Protein AF-A0A2D5AVS7-F1 (afdb_monomer_lite)

Sequence (300 aa):
MIARLILLWSLLGGQQDETQQFWMPFLERAQGLLLSQQPLPPSERDVLREELRTALAGRPEETPWSRLASAHLALLSGMDVEAVAERLGKLDPWPYPPGASWHAAICLPPGPRRVRAVTAGLRKAVDLERWELKLAWNTAVEEARSLRLREGALAIQRELHRRARAEWSALDLALTLRQLNEERACDEVLAEAIDQARGAGRPTAELWAQRGIHTLGFGDDSRARDYLGRGLAMGSRDASLMLARLDLVSGRRGAARAGFRASILGTSPGAWAQRGWGLSLLPRPKADPVGVRAISSSDD

Radius of gyration: 27.62 Å; chains: 1; bounding box: 55×75×87 Å

Structure (mmCIF, N/CA/C/O backbone):
data_AF-A0A2D5AVS7-F1
#
_entry.id   AF-A0A2D5AVS7-F1
#
loop_
_atom_site.group_PDB
_atom_site.id
_atom_site.type_symbol
_atom_site.label_atom_id
_atom_site.label_alt_id
_atom_site.label_comp_id
_atom_site.label_asym_id
_atom_site.label_entity_id
_atom_site.label_seq_id
_atom_site.pdbx_PDB_ins_code
_atom_site.Cartn_x
_atom_site.Cartn_y
_atom_site.Cartn_z
_atom_site.occupancy
_atom_site.B_iso_or_equiv
_atom_site.auth_seq_id
_atom_site.auth_comp_id
_atom_site.auth_asym_id
_atom_site.auth_atom_id
_atom_site.pdbx_PDB_model_num
ATOM 1 N N . MET A 1 1 ? -9.167 -1.814 -47.921 1.00 52.25 1 MET A N 1
ATOM 2 C CA . MET A 1 1 ? -8.547 -0.972 -46.869 1.00 52.25 1 MET A CA 1
ATOM 3 C C . MET A 1 1 ? -8.368 -1.729 -45.548 1.00 52.25 1 MET A C 1
ATOM 5 O O . MET A 1 1 ? -7.266 -1.724 -45.022 1.00 52.25 1 MET A O 1
ATOM 9 N N . ILE A 1 2 ? -9.377 -2.470 -45.069 1.00 49.16 2 ILE A N 1
ATOM 10 C CA . ILE A 1 2 ? -9.321 -3.259 -43.816 1.00 49.16 2 ILE A CA 1
ATOM 11 C C . ILE A 1 2 ? -8.263 -4.388 -43.847 1.00 49.16 2 ILE A C 1
ATOM 13 O O . ILE A 1 2 ? -7.513 -4.548 -42.892 1.00 49.16 2 ILE A O 1
ATOM 17 N N . ALA A 1 3 ? -8.091 -5.092 -44.973 1.00 45.81 3 ALA A N 1
ATOM 18 C CA . ALA A 1 3 ? -7.075 -6.151 -45.102 1.00 45.81 3 ALA A CA 1
ATOM 19 C C . ALA A 1 3 ? -5.612 -5.648 -45.027 1.00 45.81 3 ALA A C 1
ATOM 21 O O . ALA A 1 3 ? -4.730 -6.381 -44.592 1.00 45.81 3 ALA A O 1
ATOM 22 N N . ARG A 1 4 ? -5.348 -4.382 -45.396 1.00 44.81 4 ARG A N 1
ATOM 23 C CA . ARG A 1 4 ? -4.011 -3.762 -45.279 1.00 44.81 4 ARG A CA 1
ATOM 24 C C . ARG A 1 4 ? -3.682 -3.361 -43.835 1.00 44.81 4 ARG A C 1
ATOM 26 O O . ARG A 1 4 ? -2.518 -3.396 -43.464 1.00 44.81 4 ARG A O 1
ATOM 33 N N . LEU A 1 5 ? -4.694 -3.029 -43.028 1.00 46.72 5 LEU A N 1
ATOM 34 C CA . LEU A 1 5 ? -4.533 -2.727 -41.601 1.00 46.72 5 LEU A CA 1
ATOM 35 C C . LEU A 1 5 ? -4.239 -3.988 -40.777 1.00 46.72 5 LEU A C 1
ATOM 37 O O . LEU A 1 5 ? -3.408 -3.930 -39.882 1.00 46.72 5 LEU A O 1
ATOM 41 N N . ILE A 1 6 ? -4.843 -5.130 -41.122 1.00 46.91 6 ILE A N 1
ATOM 42 C CA . ILE A 1 6 ? -4.609 -6.411 -40.429 1.00 46.91 6 ILE A CA 1
ATOM 43 C C . ILE A 1 6 ? -3.180 -6.928 -40.678 1.00 46.91 6 ILE A C 1
ATOM 45 O O . ILE A 1 6 ? -2.501 -7.320 -39.736 1.00 46.91 6 ILE A O 1
ATOM 49 N N . LEU A 1 7 ? -2.677 -6.842 -41.916 1.00 47.25 7 LEU A N 1
ATOM 50 C CA . LEU A 1 7 ? -1.298 -7.232 -42.256 1.00 47.25 7 LEU A CA 1
ATOM 51 C C . LEU A 1 7 ? -0.233 -6.338 -41.594 1.00 47.25 7 LEU A C 1
ATOM 53 O O . LEU A 1 7 ? 0.786 -6.846 -41.133 1.00 47.25 7 LEU A O 1
ATOM 57 N N . LEU A 1 8 ? -0.479 -5.026 -41.489 1.00 49.97 8 LEU A N 1
ATOM 58 C CA . LEU A 1 8 ? 0.396 -4.102 -40.753 1.00 49.97 8 LEU A CA 1
ATOM 59 C C . LEU A 1 8 ? 0.403 -4.394 -39.248 1.00 49.97 8 LEU A C 1
ATOM 61 O O . LEU A 1 8 ? 1.449 -4.298 -38.615 1.00 49.97 8 LEU A O 1
ATOM 65 N N . TRP A 1 9 ? -0.734 -4.801 -38.681 1.00 48.25 9 TRP A N 1
ATOM 66 C CA . TRP A 1 9 ? -0.829 -5.160 -37.267 1.00 48.25 9 TRP A CA 1
ATOM 67 C C . TRP A 1 9 ? -0.128 -6.488 -36.947 1.00 48.25 9 TRP A C 1
ATOM 69 O O . TRP A 1 9 ? 0.546 -6.583 -35.928 1.00 48.25 9 TRP A O 1
ATOM 79 N N . SER A 1 10 ? -0.198 -7.486 -37.835 1.00 47.72 10 SER A N 1
ATOM 80 C CA . SER A 1 10 ? 0.535 -8.752 -37.674 1.00 47.72 10 SER A CA 1
ATOM 81 C C . SER A 1 10 ? 2.055 -8.591 -37.820 1.00 47.72 10 SER A C 1
ATOM 83 O O . SER A 1 10 ? 2.802 -9.227 -37.082 1.00 47.72 10 SER A O 1
ATOM 85 N N . LEU A 1 11 ? 2.522 -7.709 -38.712 1.00 51.94 11 LEU A N 1
ATOM 86 C CA . LEU A 1 11 ? 3.953 -7.399 -38.860 1.00 51.94 11 LEU A CA 1
ATOM 87 C C . LEU A 1 11 ? 4.498 -6.563 -37.687 1.00 51.94 11 LEU A C 1
ATOM 89 O O . LEU A 1 11 ? 5.607 -6.814 -37.224 1.00 51.94 11 LEU A O 1
ATOM 93 N N . LEU A 1 12 ? 3.713 -5.615 -37.162 1.00 53.56 12 LEU A N 1
ATOM 94 C CA . LEU A 1 12 ? 4.090 -4.831 -35.977 1.00 53.56 12 LEU A CA 1
ATOM 95 C C . LEU A 1 12 ? 4.005 -5.650 -34.677 1.00 53.56 12 LEU A C 1
ATOM 97 O O . LEU A 1 12 ? 4.832 -5.462 -33.788 1.00 53.56 12 LEU A O 1
ATOM 101 N N . GLY A 1 13 ? 3.047 -6.577 -34.576 1.00 54.56 13 GLY A N 1
ATOM 102 C CA . GLY A 1 13 ? 2.900 -7.479 -33.431 1.00 54.56 13 GLY A CA 1
ATOM 103 C C . GLY A 1 13 ? 4.064 -8.464 -33.289 1.00 54.56 13 GLY A C 1
ATOM 104 O O . GLY A 1 13 ? 4.551 -8.662 -32.180 1.00 54.56 13 GLY A O 1
ATOM 105 N N . GLY A 1 14 ? 4.570 -9.010 -34.403 1.00 57.75 14 GLY A N 1
ATOM 106 C CA . GLY A 1 14 ? 5.746 -9.892 -34.396 1.00 57.75 14 GLY A CA 1
ATOM 107 C C . GLY A 1 14 ? 7.036 -9.185 -33.959 1.00 57.75 14 GLY A C 1
ATOM 108 O O . GLY A 1 14 ? 7.797 -9.725 -33.161 1.00 57.75 14 GLY A O 1
ATOM 109 N N . GLN A 1 15 ? 7.253 -7.936 -34.393 1.00 60.19 15 GLN A N 1
ATOM 110 C CA . GLN A 1 15 ? 8.446 -7.170 -33.999 1.00 60.19 15 GLN A CA 1
ATOM 111 C C . GLN A 1 15 ? 8.438 -6.710 -32.532 1.00 60.19 15 GLN A C 1
ATOM 113 O O . GLN A 1 15 ? 9.505 -6.552 -31.927 1.00 60.19 15 GLN A O 1
ATOM 118 N N . GLN A 1 16 ? 7.258 -6.478 -31.946 1.00 62.53 16 GLN A N 1
ATOM 119 C CA . GLN A 1 16 ? 7.158 -6.128 -30.526 1.00 62.53 16 GLN A CA 1
ATOM 120 C C . GLN A 1 16 ? 7.553 -7.294 -29.617 1.00 62.53 16 GLN A C 1
ATOM 122 O O . GLN A 1 16 ? 8.234 -7.060 -28.617 1.00 62.53 16 GLN A O 1
ATOM 127 N N . ASP A 1 17 ? 7.188 -8.521 -29.987 1.00 69.31 17 ASP A N 1
ATOM 128 C CA . ASP A 1 17 ? 7.507 -9.721 -29.212 1.00 69.31 17 ASP A CA 1
ATOM 129 C C . ASP A 1 17 ? 9.018 -10.023 -29.248 1.00 69.31 17 ASP A C 1
ATOM 131 O O . ASP A 1 17 ? 9.646 -10.182 -28.204 1.00 69.31 17 ASP A O 1
ATOM 135 N N . GLU A 1 18 ? 9.657 -9.939 -30.421 1.00 74.50 18 GLU A N 1
ATOM 136 C CA . GLU A 1 18 ? 11.114 -10.134 -30.552 1.00 74.50 18 GLU A CA 1
ATOM 137 C C . GLU A 1 18 ? 11.928 -9.081 -29.784 1.00 74.50 18 GLU A C 1
ATOM 139 O O . GLU A 1 18 ? 12.929 -9.392 -29.131 1.00 74.50 18 GLU A O 1
ATOM 144 N N . THR A 1 19 ? 11.490 -7.817 -29.818 1.00 83.56 19 THR A N 1
ATOM 145 C CA . THR A 1 19 ? 12.171 -6.741 -29.084 1.00 83.56 19 THR A CA 1
ATOM 146 C C . THR A 1 19 ? 12.026 -6.932 -27.575 1.00 83.56 19 THR A C 1
ATOM 148 O O . THR A 1 19 ? 12.995 -6.758 -26.836 1.00 83.56 19 THR A O 1
ATOM 151 N N . GLN A 1 20 ? 10.838 -7.320 -27.110 1.00 86.50 20 GLN A N 1
ATOM 152 C CA . GLN A 1 20 ? 10.597 -7.630 -25.706 1.00 86.50 20 GLN A CA 1
ATOM 153 C C . GLN A 1 20 ? 11.458 -8.812 -25.242 1.00 86.50 20 GLN A C 1
ATOM 155 O O . GLN A 1 20 ? 12.172 -8.688 -24.248 1.00 86.50 20 GLN A O 1
ATOM 160 N N . GLN A 1 21 ? 11.431 -9.932 -25.968 1.00 88.81 21 GLN A N 1
ATOM 161 C CA . GLN A 1 21 ? 12.184 -11.142 -25.624 1.00 88.81 21 GLN A CA 1
ATOM 162 C C . GLN A 1 21 ? 13.691 -10.881 -25.527 1.00 88.81 21 GLN A C 1
ATOM 164 O O . GLN A 1 21 ? 14.356 -11.443 -24.660 1.00 88.81 21 GLN A O 1
ATOM 169 N N . PHE A 1 22 ? 14.223 -9.981 -26.358 1.00 92.94 22 PHE A N 1
ATOM 170 C CA . PHE A 1 22 ? 15.626 -9.583 -26.289 1.00 92.94 22 PHE A CA 1
ATOM 171 C C . PHE A 1 22 ? 15.971 -8.789 -25.017 1.00 92.94 22 PHE A C 1
ATOM 173 O O . PHE A 1 22 ? 16.999 -9.048 -24.393 1.00 92.94 22 PHE A O 1
ATOM 180 N N . TRP A 1 23 ? 15.151 -7.804 -24.628 1.00 93.81 23 TRP A N 1
ATOM 181 C CA . TRP A 1 23 ? 15.499 -6.882 -23.536 1.00 93.81 23 TRP A CA 1
ATOM 182 C C . TRP A 1 23 ? 15.145 -7.393 -22.139 1.00 93.81 23 TRP A C 1
ATOM 184 O O . TRP A 1 23 ? 15.850 -7.067 -21.183 1.00 93.81 23 TRP A O 1
ATOM 194 N N . MET A 1 24 ? 14.075 -8.178 -22.002 1.00 93.94 24 MET A N 1
ATOM 195 C CA . MET A 1 24 ? 13.569 -8.611 -20.694 1.00 93.94 24 MET A CA 1
ATOM 196 C C . MET A 1 24 ? 14.616 -9.320 -19.816 1.00 93.94 24 MET A C 1
ATOM 198 O O . MET A 1 24 ? 14.730 -8.922 -18.657 1.00 93.94 24 MET A O 1
ATOM 202 N N . PRO A 1 25 ? 15.465 -10.239 -20.324 1.00 95.44 25 PRO A N 1
ATOM 203 C CA . PRO A 1 25 ? 16.492 -10.879 -19.496 1.00 95.44 25 PRO A CA 1
ATOM 204 C C . PRO A 1 25 ? 17.468 -9.885 -18.845 1.00 95.44 25 PRO A C 1
ATOM 206 O O . PRO A 1 25 ? 17.886 -10.066 -17.700 1.00 95.44 25 PRO A O 1
ATOM 209 N N . PHE A 1 26 ? 17.819 -8.800 -19.546 1.00 94.94 26 PHE A N 1
ATOM 210 C CA . PHE A 1 26 ? 18.670 -7.749 -18.984 1.00 94.94 26 PHE A CA 1
ATOM 211 C C . PHE A 1 26 ? 17.935 -6.934 -17.918 1.00 94.94 26 PHE A C 1
ATOM 213 O O . PHE A 1 26 ? 18.513 -6.619 -16.878 1.00 94.94 26 PHE A O 1
ATOM 220 N N . LEU A 1 27 ? 16.664 -6.603 -18.164 1.00 95.25 27 LEU A N 1
ATOM 221 C CA . LEU A 1 27 ? 15.839 -5.813 -17.247 1.00 95.25 27 LEU A CA 1
ATOM 222 C C . LEU A 1 27 ? 15.514 -6.575 -15.956 1.00 95.25 27 LEU A C 1
ATOM 224 O O . LEU A 1 27 ? 15.509 -5.972 -14.884 1.00 95.25 27 LEU A O 1
ATOM 228 N N . GLU A 1 28 ? 15.288 -7.886 -16.036 1.00 94.50 28 GLU A N 1
ATOM 229 C CA . GLU A 1 28 ? 15.081 -8.774 -14.884 1.00 94.50 28 GLU A CA 1
ATOM 230 C C . GLU A 1 28 ? 16.346 -8.885 -14.029 1.00 94.50 28 GLU A C 1
ATOM 232 O O . GLU A 1 28 ? 16.295 -8.714 -12.808 1.00 94.50 28 GLU A O 1
ATOM 237 N N . ARG A 1 29 ? 17.514 -9.067 -14.662 1.00 94.44 29 ARG A N 1
ATOM 238 C CA . ARG A 1 29 ? 18.802 -9.051 -13.951 1.00 94.44 29 ARG A CA 1
ATOM 239 C C . ARG A 1 29 ? 19.061 -7.692 -13.300 1.00 94.44 29 ARG A C 1
ATOM 241 O O . ARG A 1 29 ? 19.407 -7.641 -12.121 1.00 94.44 29 ARG A O 1
ATOM 248 N N . ALA A 1 30 ? 18.839 -6.591 -14.021 1.00 93.75 30 ALA A N 1
ATOM 249 C CA . ALA A 1 30 ? 19.021 -5.236 -13.497 1.00 93.75 30 ALA A CA 1
ATOM 250 C C . ALA A 1 30 ? 18.080 -4.949 -12.319 1.00 93.75 30 ALA A C 1
ATOM 252 O O . ALA A 1 30 ? 18.518 -4.439 -11.289 1.00 93.75 30 ALA A O 1
ATOM 253 N N . GLN A 1 31 ? 16.810 -5.346 -12.424 1.00 94.00 31 GLN A N 1
ATOM 254 C CA . GLN A 1 31 ? 15.839 -5.292 -11.332 1.00 94.00 31 GLN A CA 1
ATOM 255 C C . GLN A 1 31 ? 16.336 -6.062 -10.103 1.00 94.00 31 GLN A C 1
ATOM 257 O O . GLN A 1 31 ? 16.285 -5.520 -8.997 1.00 94.00 31 GLN A O 1
ATOM 262 N N . GLY A 1 32 ? 16.825 -7.293 -10.278 1.00 92.06 32 GLY A N 1
ATOM 263 C CA . GLY A 1 32 ? 17.393 -8.089 -9.188 1.00 92.06 32 GLY A CA 1
ATOM 264 C C . GLY A 1 32 ? 18.504 -7.340 -8.449 1.00 92.06 32 GLY A C 1
ATOM 265 O O . GLY A 1 32 ? 18.478 -7.259 -7.221 1.00 92.06 32 GLY A O 1
ATOM 266 N N . LEU A 1 33 ? 19.419 -6.702 -9.189 1.00 91.75 33 LEU A N 1
ATOM 267 C CA . LEU A 1 33 ? 20.506 -5.903 -8.612 1.00 91.75 33 LEU A CA 1
ATOM 268 C C . LEU A 1 33 ? 20.023 -4.622 -7.912 1.00 91.75 33 LEU A C 1
ATOM 270 O O . LEU A 1 33 ? 20.594 -4.237 -6.893 1.00 91.75 33 LEU A O 1
ATOM 274 N N . LEU A 1 34 ? 19.016 -3.941 -8.467 1.00 91.31 34 LEU A N 1
ATOM 275 C CA . LEU A 1 34 ? 18.512 -2.657 -7.961 1.00 91.31 34 LEU A CA 1
ATOM 276 C C . LEU A 1 34 ? 17.598 -2.814 -6.740 1.00 91.31 34 LEU A C 1
ATOM 278 O O . LEU A 1 34 ? 17.558 -1.930 -5.887 1.00 91.31 34 LEU A O 1
ATOM 282 N N . LEU A 1 35 ? 16.857 -3.921 -6.650 1.00 90.44 35 LEU A N 1
ATOM 283 C CA . LEU A 1 35 ? 15.931 -4.190 -5.546 1.00 90.44 35 LEU A CA 1
ATOM 284 C C . LEU A 1 35 ? 16.532 -5.076 -4.444 1.00 90.44 35 LEU A C 1
ATOM 286 O O . LEU A 1 35 ? 15.918 -5.214 -3.379 1.00 90.44 35 LEU A O 1
ATOM 290 N N . SER A 1 36 ? 17.701 -5.682 -4.677 1.00 86.56 36 SER A N 1
ATOM 291 C CA . SER A 1 36 ? 18.391 -6.483 -3.665 1.00 86.56 36 SER A CA 1
ATOM 292 C C . SER A 1 36 ? 18.770 -5.627 -2.455 1.00 86.56 36 SER A C 1
ATOM 294 O O . SER A 1 36 ? 19.422 -4.594 -2.572 1.00 86.56 36 SER A O 1
ATOM 296 N N . GLN A 1 37 ? 18.390 -6.096 -1.265 1.00 72.81 37 GLN A N 1
ATOM 297 C CA . GLN A 1 37 ? 18.874 -5.545 0.006 1.00 72.81 37 GLN A CA 1
ATOM 298 C C . GLN A 1 37 ? 20.227 -6.141 0.417 1.00 72.81 37 GLN A C 1
ATOM 300 O O . GLN A 1 37 ? 20.841 -5.663 1.369 1.00 72.81 37 GLN A O 1
ATOM 305 N N . GLN A 1 38 ? 20.683 -7.191 -0.273 1.00 73.50 38 GLN A N 1
ATOM 306 C CA . GLN A 1 38 ? 21.983 -7.802 -0.038 1.00 73.50 38 GLN A CA 1
ATOM 307 C C . GLN A 1 38 ? 23.030 -7.184 -0.973 1.00 73.50 38 GLN A C 1
ATOM 309 O O . GLN A 1 38 ? 22.751 -7.025 -2.168 1.00 73.50 38 GLN A O 1
ATOM 314 N N . PRO A 1 39 ? 24.231 -6.849 -0.465 1.00 61.34 39 PRO A N 1
ATOM 315 C CA . PRO A 1 39 ? 25.335 -6.415 -1.306 1.00 61.34 39 PRO A CA 1
ATOM 316 C C . PRO A 1 39 ? 25.752 -7.585 -2.199 1.00 61.34 39 PRO A C 1
ATOM 318 O O . PRO A 1 39 ? 26.357 -8.549 -1.736 1.00 61.34 39 PRO A O 1
ATOM 321 N N . LEU A 1 40 ? 25.378 -7.520 -3.474 1.00 64.31 40 LEU A N 1
ATOM 322 C CA . LEU A 1 40 ? 25.850 -8.468 -4.476 1.00 64.31 40 LEU A CA 1
ATOM 323 C C . LEU A 1 40 ? 27.329 -8.202 -4.789 1.00 64.31 40 LEU A C 1
ATOM 325 O O . LEU A 1 40 ? 27.802 -7.077 -4.576 1.00 64.31 40 LEU A O 1
ATOM 329 N N . PRO A 1 41 ? 28.070 -9.210 -5.281 1.00 76.38 41 PRO A N 1
ATOM 330 C CA . PRO A 1 41 ? 29.466 -9.034 -5.648 1.00 76.38 41 PRO A CA 1
ATOM 331 C C . PRO A 1 41 ? 29.592 -7.877 -6.652 1.00 76.38 41 PRO A C 1
ATOM 333 O O . PRO A 1 41 ? 28.850 -7.861 -7.640 1.00 76.38 41 PRO A O 1
ATOM 336 N N . PRO A 1 42 ? 30.523 -6.922 -6.457 1.00 73.50 42 PRO A N 1
ATOM 337 C CA . PRO A 1 42 ? 30.746 -5.831 -7.410 1.00 73.50 42 PRO A CA 1
ATOM 338 C C . PRO A 1 42 ? 30.916 -6.318 -8.860 1.00 73.50 42 PRO A C 1
ATOM 340 O O . PRO A 1 42 ? 30.451 -5.666 -9.793 1.00 73.50 42 PRO A O 1
ATOM 343 N N . SER A 1 43 ? 31.475 -7.522 -9.034 1.00 86.50 43 SER A N 1
ATOM 344 C CA . SER A 1 43 ? 31.681 -8.170 -10.329 1.00 86.50 43 SER A CA 1
ATOM 345 C C . SER A 1 43 ? 30.394 -8.409 -11.123 1.00 86.50 43 SER A C 1
ATOM 347 O O . SER A 1 43 ? 30.408 -8.239 -12.336 1.00 86.50 43 SER A O 1
ATOM 349 N N . GLU A 1 44 ? 29.270 -8.757 -10.492 1.00 88.44 44 GLU A N 1
ATOM 350 C CA . GLU A 1 44 ? 28.018 -9.018 -11.225 1.00 88.44 44 GLU A CA 1
ATOM 351 C C . GLU A 1 44 ? 27.399 -7.736 -11.779 1.00 88.44 44 GLU A C 1
ATOM 353 O O . G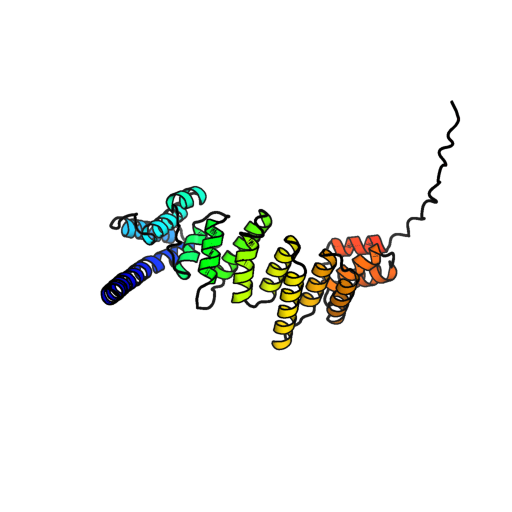LU A 1 44 ? 26.872 -7.715 -12.896 1.00 88.44 44 GLU A O 1
ATOM 358 N N . ARG A 1 45 ? 27.491 -6.648 -11.007 1.00 90.75 45 ARG A N 1
ATOM 359 C CA . ARG A 1 45 ? 27.014 -5.332 -11.432 1.00 90.75 45 ARG A CA 1
ATOM 360 C C . ARG A 1 45 ? 27.829 -4.817 -12.609 1.00 90.75 45 ARG A C 1
ATOM 362 O O . ARG A 1 45 ? 27.240 -4.332 -13.571 1.00 90.75 45 ARG A O 1
ATOM 369 N N . ASP A 1 46 ? 29.151 -4.929 -12.550 1.00 93.00 46 ASP A N 1
ATOM 370 C CA . ASP A 1 46 ? 30.016 -4.449 -13.627 1.00 93.00 46 ASP A CA 1
ATOM 371 C C . ASP A 1 46 ? 29.875 -5.288 -14.904 1.00 93.00 46 ASP A C 1
ATOM 373 O O . ASP A 1 46 ? 29.795 -4.712 -15.990 1.00 93.00 46 ASP A O 1
ATOM 377 N N . VAL A 1 47 ? 29.716 -6.613 -14.782 1.00 94.4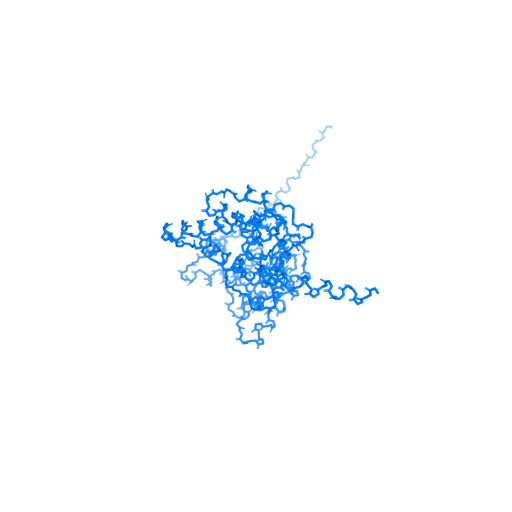4 47 VAL A N 1
ATOM 378 C CA . VAL A 1 47 ? 29.403 -7.491 -15.924 1.00 94.44 47 VAL A CA 1
ATOM 379 C C . VAL A 1 47 ? 28.094 -7.071 -16.592 1.00 94.44 47 VAL A C 1
ATOM 381 O O . VAL A 1 47 ? 28.082 -6.818 -17.794 1.00 94.44 47 VAL A O 1
ATOM 384 N N . LEU A 1 48 ? 27.002 -6.913 -15.831 1.00 94.81 48 LEU A N 1
ATOM 385 C CA . LEU A 1 48 ? 25.715 -6.521 -16.416 1.00 94.81 48 LEU A CA 1
ATOM 386 C C . LEU A 1 48 ? 25.764 -5.123 -17.053 1.00 94.81 48 LEU A C 1
ATOM 388 O O . LEU A 1 48 ? 25.129 -4.889 -18.082 1.00 94.81 48 LEU A O 1
ATOM 392 N N . ARG A 1 49 ? 26.515 -4.183 -16.463 1.00 95.25 49 ARG A N 1
ATOM 393 C CA . ARG A 1 49 ? 26.706 -2.845 -17.042 1.00 95.25 49 ARG A CA 1
ATOM 394 C C . ARG A 1 49 ? 27.396 -2.915 -18.400 1.00 95.25 49 ARG A C 1
ATOM 396 O O . ARG A 1 49 ? 26.977 -2.206 -19.314 1.00 95.25 49 ARG A O 1
ATOM 403 N N . GLU A 1 50 ? 28.427 -3.744 -18.537 1.00 95.69 50 GLU A N 1
ATOM 404 C CA . GLU A 1 50 ? 29.145 -3.906 -19.803 1.00 95.69 50 GLU A CA 1
ATOM 405 C C . GLU A 1 50 ? 28.297 -4.620 -20.860 1.00 95.69 50 GLU A C 1
ATOM 407 O O . GLU A 1 50 ? 28.246 -4.186 -22.012 1.00 95.69 50 GLU A O 1
ATOM 412 N N . GLU A 1 51 ? 27.550 -5.651 -20.464 1.00 95.19 51 GLU A N 1
ATOM 413 C CA . GLU A 1 51 ? 26.611 -6.342 -21.349 1.00 95.19 51 GLU A CA 1
ATOM 414 C C . GLU A 1 51 ? 25.520 -5.395 -21.874 1.00 95.19 51 GLU A C 1
ATOM 416 O O . GLU A 1 51 ? 25.265 -5.353 -23.078 1.00 95.19 51 GLU A O 1
ATOM 421 N N . LEU A 1 52 ? 24.917 -4.580 -20.998 1.00 94.88 52 LEU A N 1
ATOM 422 C CA . LEU A 1 52 ? 23.928 -3.568 -21.385 1.00 94.88 52 LEU A CA 1
ATOM 423 C C . LEU A 1 52 ? 24.529 -2.500 -22.303 1.00 94.88 52 LEU A C 1
ATOM 425 O O . LEU A 1 52 ? 23.906 -2.130 -23.297 1.00 94.88 52 LEU A O 1
ATOM 429 N N . ARG A 1 53 ? 25.741 -2.016 -22.002 1.00 95.44 53 ARG A N 1
ATOM 430 C CA . ARG A 1 53 ? 26.454 -1.043 -22.842 1.00 95.44 53 ARG A CA 1
ATOM 431 C C . ARG A 1 53 ? 26.707 -1.606 -24.239 1.00 95.44 53 ARG A C 1
ATOM 433 O O . ARG A 1 53 ? 26.411 -0.934 -25.224 1.00 95.44 53 ARG A O 1
ATOM 440 N N . THR A 1 54 ? 27.187 -2.844 -24.320 1.00 95.06 54 THR A N 1
ATOM 441 C CA . THR A 1 54 ? 27.436 -3.543 -25.586 1.00 95.06 54 THR A CA 1
ATOM 442 C C . THR A 1 54 ? 26.139 -3.751 -26.368 1.00 95.06 54 THR A C 1
ATOM 444 O O . THR A 1 54 ? 26.083 -3.458 -27.561 1.00 95.06 54 THR A O 1
ATOM 447 N N . ALA A 1 55 ? 25.065 -4.187 -25.701 1.00 93.19 55 ALA A N 1
ATOM 448 C CA . ALA A 1 55 ? 23.756 -4.378 -26.325 1.00 93.19 55 ALA A CA 1
ATOM 449 C C . ALA A 1 55 ? 23.153 -3.067 -26.866 1.00 93.19 55 ALA A C 1
ATOM 451 O O . ALA A 1 55 ? 22.450 -3.084 -27.880 1.00 93.19 55 ALA A O 1
ATOM 452 N N . LEU A 1 56 ? 23.429 -1.936 -26.208 1.00 93.12 56 LEU A N 1
ATOM 453 C CA . LEU A 1 56 ? 22.987 -0.603 -26.625 1.00 93.12 56 LEU A CA 1
ATOM 454 C C . LEU A 1 56 ? 23.837 -0.012 -27.761 1.00 93.12 56 LEU A C 1
ATOM 456 O O . LEU A 1 56 ? 23.283 0.672 -28.614 1.00 93.12 56 LEU A O 1
ATOM 460 N N . ALA A 1 57 ? 25.142 -0.301 -27.827 1.00 90.56 57 ALA A N 1
ATOM 461 C CA . ALA A 1 57 ? 26.076 0.312 -28.783 1.00 90.56 57 ALA A CA 1
ATOM 462 C C . ALA A 1 57 ? 25.712 0.101 -30.268 1.00 90.56 57 ALA A C 1
ATOM 464 O O . ALA A 1 57 ? 26.119 0.885 -31.122 1.00 90.56 57 ALA A O 1
ATOM 465 N N . GLY A 1 58 ? 24.936 -0.940 -30.585 1.00 79.69 58 GLY A N 1
ATOM 466 C CA . GLY A 1 58 ? 24.475 -1.241 -31.945 1.00 79.69 58 GLY A CA 1
ATOM 467 C C . GLY A 1 58 ? 23.016 -0.877 -32.230 1.00 79.69 58 GLY A C 1
ATOM 468 O O . GLY A 1 58 ? 22.496 -1.280 -33.269 1.00 79.69 58 GLY A O 1
ATOM 469 N N . ARG A 1 59 ? 22.314 -0.199 -31.311 1.00 82.31 59 ARG A N 1
ATOM 470 C CA . ARG A 1 59 ? 20.863 0.018 -31.409 1.00 82.31 59 ARG A CA 1
ATOM 471 C C . ARG A 1 59 ? 20.510 1.502 -31.269 1.00 82.31 59 ARG A C 1
ATOM 473 O O . ARG A 1 59 ? 21.032 2.159 -30.375 1.00 82.31 59 ARG A O 1
ATOM 480 N N . PRO A 1 60 ? 19.591 2.037 -32.093 1.00 72.25 60 PRO A N 1
ATOM 481 C CA . PRO A 1 60 ? 19.158 3.419 -31.945 1.00 72.25 60 PRO A CA 1
ATOM 482 C C . PRO A 1 60 ? 18.506 3.643 -30.571 1.00 72.25 60 PRO A C 1
ATOM 484 O O . PRO A 1 60 ? 17.653 2.862 -30.130 1.00 72.25 60 PRO A O 1
ATOM 487 N N . GLU A 1 61 ? 18.859 4.746 -29.906 1.00 66.38 61 GLU A N 1
ATOM 488 C CA . GLU A 1 61 ? 18.270 5.187 -28.626 1.00 66.38 61 GLU A CA 1
ATOM 489 C C . GLU A 1 61 ? 16.776 5.562 -28.736 1.00 66.38 61 GLU A C 1
ATOM 491 O O . GLU A 1 61 ? 16.146 5.975 -27.768 1.00 66.38 61 GLU A O 1
ATOM 496 N N . GLU A 1 62 ? 16.176 5.410 -29.914 1.00 79.06 62 GLU A N 1
ATOM 497 C CA . GLU A 1 62 ? 14.850 5.939 -30.224 1.00 79.06 62 GLU A CA 1
ATOM 498 C C . GLU A 1 62 ? 13.706 4.997 -29.816 1.00 79.06 62 GLU A C 1
ATOM 500 O O . GLU A 1 62 ? 12.568 5.437 -29.614 1.00 79.06 62 GLU A O 1
ATOM 505 N N . THR A 1 63 ? 13.977 3.699 -29.627 1.00 88.38 63 THR A N 1
ATOM 506 C CA . THR A 1 63 ? 12.923 2.752 -29.232 1.00 88.38 63 THR A CA 1
ATOM 507 C C . THR A 1 63 ? 12.580 2.889 -27.741 1.00 88.38 63 THR A C 1
ATOM 509 O O . THR A 1 63 ? 13.460 3.164 -26.923 1.00 88.38 63 THR A O 1
ATOM 512 N N . PRO A 1 64 ? 11.318 2.661 -27.326 1.00 90.81 64 PRO A N 1
ATOM 513 C CA . PRO A 1 64 ? 10.966 2.631 -25.904 1.00 90.81 64 PRO A CA 1
ATOM 514 C C . PRO A 1 64 ? 11.836 1.660 -25.094 1.00 90.81 64 PRO A C 1
ATOM 516 O O . PRO A 1 64 ? 12.256 1.973 -23.985 1.00 90.81 64 PRO A O 1
ATOM 519 N N . TRP A 1 65 ? 12.163 0.499 -25.662 1.00 91.62 65 TRP A N 1
ATOM 520 C CA . TRP A 1 65 ? 12.952 -0.518 -24.975 1.00 91.62 65 TRP A CA 1
ATOM 521 C C . TRP A 1 65 ? 14.429 -0.149 -24.812 1.00 91.62 65 TRP A C 1
ATOM 523 O O . TRP A 1 65 ? 14.972 -0.355 -23.729 1.00 91.62 65 TRP A O 1
ATOM 533 N N . SER A 1 66 ? 15.069 0.445 -25.827 1.00 91.31 66 SER A N 1
ATOM 534 C CA . SER A 1 66 ? 16.449 0.936 -25.685 1.00 91.31 66 SER A CA 1
ATOM 535 C C . SER A 1 66 ? 16.535 2.091 -24.684 1.00 91.31 66 SER A C 1
ATOM 537 O O . SER A 1 66 ? 17.468 2.121 -23.883 1.00 91.31 66 SER A O 1
ATOM 539 N N . ARG A 1 67 ? 15.521 2.969 -24.619 1.00 93.12 67 ARG A N 1
ATOM 540 C CA . ARG A 1 67 ? 15.414 3.983 -23.552 1.00 93.12 67 ARG A CA 1
ATOM 541 C C . ARG A 1 67 ? 15.267 3.367 -22.164 1.00 93.12 67 ARG A C 1
ATOM 543 O O . ARG A 1 67 ? 15.937 3.810 -21.235 1.00 93.12 67 ARG A O 1
ATOM 550 N N . LEU A 1 68 ? 14.430 2.340 -22.010 1.00 95.12 68 LEU A N 1
ATOM 551 C CA . LEU A 1 68 ? 14.261 1.652 -20.729 1.00 95.12 68 LEU A CA 1
ATOM 552 C C . LEU A 1 68 ? 15.544 0.928 -20.290 1.00 95.12 68 LEU A C 1
ATOM 554 O O . LEU A 1 68 ? 15.948 1.049 -19.136 1.00 95.12 68 LEU A O 1
ATOM 558 N N . ALA A 1 69 ? 16.222 0.232 -21.203 1.00 95.12 69 ALA A N 1
ATOM 559 C CA . ALA A 1 69 ? 17.501 -0.420 -20.921 1.00 95.12 69 ALA A CA 1
ATOM 560 C C . ALA A 1 69 ? 18.601 0.598 -20.568 1.00 95.12 69 ALA A C 1
ATOM 562 O O . ALA A 1 69 ? 19.340 0.400 -19.603 1.00 95.12 69 ALA A O 1
ATOM 563 N N . SER A 1 70 ? 18.663 1.724 -21.288 1.00 94.62 70 SER A N 1
ATOM 564 C CA . SER A 1 70 ? 19.571 2.839 -20.986 1.00 94.62 70 SER A CA 1
ATOM 565 C C . SER A 1 70 ? 19.292 3.449 -19.604 1.00 94.62 70 SER A C 1
ATOM 567 O O . SER A 1 70 ? 20.222 3.719 -18.842 1.00 94.62 70 SER A O 1
ATOM 569 N N . ALA A 1 71 ? 18.018 3.578 -19.215 1.00 95.94 71 ALA A N 1
ATOM 570 C CA . ALA A 1 71 ? 17.627 4.040 -17.884 1.00 95.94 71 ALA A CA 1
ATOM 571 C C . ALA A 1 71 ? 18.097 3.089 -16.764 1.00 95.94 71 ALA A C 1
ATOM 573 O O . ALA A 1 71 ? 18.649 3.543 -15.760 1.00 95.94 71 ALA A O 1
ATOM 574 N N . HIS A 1 72 ? 17.956 1.771 -16.951 1.00 96.19 72 HIS A N 1
ATOM 575 C CA . HIS A 1 72 ? 18.497 0.769 -16.019 1.00 96.19 72 HIS A CA 1
ATOM 576 C C . HIS A 1 72 ? 20.026 0.834 -15.931 1.00 96.19 72 HIS A C 1
ATOM 578 O O . HIS A 1 72 ? 20.575 0.851 -14.830 1.00 96.19 72 HIS A O 1
ATOM 584 N N . LEU A 1 73 ? 20.722 0.944 -17.068 1.00 96.19 73 LEU A N 1
ATOM 585 C CA . LEU A 1 73 ? 22.180 1.101 -17.102 1.00 96.19 73 LEU A CA 1
ATOM 586 C C . LEU A 1 73 ? 22.645 2.357 -16.346 1.00 96.19 73 LEU A C 1
ATOM 588 O O . LEU A 1 73 ? 23.658 2.319 -15.639 1.00 96.19 73 LEU A O 1
ATOM 592 N N . ALA A 1 74 ? 21.912 3.463 -16.476 1.00 95.75 74 ALA A N 1
ATOM 593 C CA . ALA A 1 74 ? 22.209 4.705 -15.777 1.00 95.75 74 ALA A CA 1
ATOM 594 C C . ALA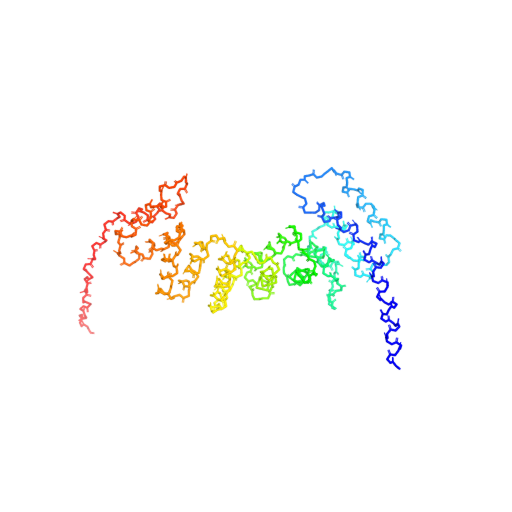 A 1 74 ? 22.061 4.554 -14.252 1.00 95.75 74 ALA A C 1
ATOM 596 O O . ALA A 1 74 ? 22.988 4.919 -13.526 1.00 95.75 74 ALA A O 1
ATOM 597 N N . LEU A 1 75 ? 20.977 3.932 -13.766 1.00 95.31 75 LEU A N 1
ATOM 598 C CA . LEU A 1 75 ? 20.812 3.629 -12.334 1.00 95.31 75 LEU A CA 1
ATOM 599 C C . LEU A 1 75 ? 21.909 2.702 -11.805 1.00 95.31 75 LEU A C 1
ATOM 601 O O . LEU A 1 75 ? 22.503 2.973 -10.764 1.00 95.31 75 LEU A O 1
ATOM 605 N N . LEU A 1 76 ? 22.224 1.626 -12.534 1.00 93.88 76 LEU A N 1
ATOM 606 C CA . LEU A 1 76 ? 23.304 0.702 -12.166 1.00 93.88 76 LEU A CA 1
ATOM 607 C C . LEU A 1 76 ? 24.674 1.392 -12.127 1.00 93.88 76 LEU A C 1
ATOM 609 O O . LEU A 1 76 ? 25.571 0.945 -11.415 1.00 93.88 76 LEU A O 1
ATOM 613 N N . SER A 1 77 ? 24.829 2.486 -12.875 1.00 94.44 77 SER A N 1
ATOM 614 C CA . SER A 1 77 ? 26.024 3.331 -12.882 1.00 94.44 77 SER A CA 1
ATOM 615 C C . SER A 1 77 ? 26.012 4.421 -11.803 1.00 94.44 77 SER A C 1
ATOM 617 O O . SER A 1 77 ? 26.927 5.240 -11.780 1.00 94.44 77 SER A O 1
ATOM 619 N N . GLY A 1 78 ? 25.014 4.434 -10.912 1.00 94.00 78 GLY A N 1
ATOM 620 C CA . GLY A 1 78 ? 24.917 5.369 -9.790 1.00 94.00 78 GLY A CA 1
ATOM 621 C C . GLY A 1 78 ? 24.293 6.721 -10.135 1.00 94.00 78 GLY A C 1
ATOM 622 O O . GLY A 1 78 ? 24.437 7.663 -9.360 1.00 94.00 78 GLY A O 1
ATOM 623 N N . MET A 1 79 ? 23.625 6.845 -11.285 1.00 96.00 79 MET A N 1
ATOM 624 C CA . MET A 1 79 ? 22.889 8.062 -11.623 1.00 96.00 79 MET A CA 1
ATOM 625 C C . MET A 1 79 ? 21.657 8.220 -10.728 1.00 96.00 79 MET A C 1
ATOM 627 O O . MET A 1 79 ? 20.980 7.240 -10.418 1.00 96.00 79 MET A O 1
ATOM 631 N N . ASP A 1 80 ? 21.356 9.463 -10.358 1.00 96.00 80 ASP A N 1
ATOM 632 C CA . ASP A 1 80 ? 20.147 9.798 -9.612 1.00 96.00 80 ASP A CA 1
ATOM 633 C C . ASP A 1 80 ? 18.868 9.499 -10.417 1.00 96.00 80 ASP A C 1
ATOM 635 O O . ASP A 1 80 ? 18.828 9.650 -11.643 1.00 96.00 80 ASP A O 1
ATOM 639 N N . VAL A 1 81 ? 17.810 9.080 -9.718 1.00 94.56 81 VAL A N 1
ATOM 640 C CA . VAL A 1 81 ? 16.553 8.637 -10.336 1.00 94.56 81 VAL A CA 1
ATOM 641 C C . VAL A 1 81 ? 15.834 9.757 -11.097 1.00 94.56 81 VAL A C 1
ATOM 643 O O . VAL A 1 81 ? 15.193 9.471 -12.108 1.00 94.56 81 VAL A O 1
ATOM 646 N N . GLU A 1 82 ? 15.970 11.022 -10.687 1.00 95.06 82 GLU A N 1
ATOM 647 C CA . GLU A 1 82 ? 15.374 12.161 -11.397 1.00 95.06 82 GLU A CA 1
ATOM 648 C C . GLU A 1 82 ? 16.045 12.359 -12.762 1.00 95.06 82 GLU A C 1
ATOM 650 O O . GLU A 1 82 ? 15.371 12.442 -13.792 1.00 95.06 82 GLU A O 1
ATOM 655 N N . ALA A 1 83 ? 17.382 12.323 -12.794 1.00 95.19 83 ALA A N 1
ATOM 656 C CA . ALA A 1 83 ? 18.156 12.422 -14.032 1.00 95.19 83 ALA A CA 1
ATOM 657 C C . ALA A 1 83 ? 17.879 11.239 -14.979 1.00 95.19 83 ALA A C 1
ATOM 659 O O . ALA A 1 83 ? 17.785 11.404 -16.200 1.00 95.19 83 ALA A O 1
ATOM 660 N N . VAL A 1 84 ? 17.693 10.034 -14.429 1.00 95.50 84 VAL A N 1
ATOM 661 C CA . VAL A 1 84 ? 17.273 8.861 -15.210 1.00 95.50 84 VAL A CA 1
ATOM 662 C C . VAL A 1 84 ? 15.869 9.045 -15.787 1.00 95.50 84 VAL A C 1
ATOM 664 O O . VAL A 1 84 ? 15.634 8.751 -16.963 1.00 95.50 84 VAL A O 1
ATOM 667 N N . ALA A 1 85 ? 14.928 9.554 -14.995 1.00 94.75 85 ALA A N 1
ATOM 668 C CA . ALA A 1 85 ? 13.556 9.758 -15.437 1.00 94.75 85 ALA A CA 1
ATOM 669 C C . ALA A 1 85 ? 13.436 10.826 -16.531 1.00 94.75 85 ALA A C 1
ATOM 671 O O . ALA A 1 85 ? 12.567 10.696 -17.406 1.00 94.75 85 ALA A O 1
ATOM 672 N N . GLU A 1 86 ? 14.286 11.854 -16.510 1.00 92.38 86 GLU A N 1
ATOM 673 C CA . GLU A 1 86 ? 14.404 12.844 -17.584 1.00 92.38 86 GLU A CA 1
ATOM 674 C C . GLU A 1 86 ? 14.835 12.180 -18.899 1.00 92.38 86 GLU A C 1
ATOM 676 O O . GLU A 1 86 ? 14.163 12.346 -19.919 1.00 92.38 86 GLU A O 1
ATOM 681 N N . ARG A 1 87 ? 15.867 11.325 -18.857 1.00 88.81 87 ARG A N 1
ATOM 682 C CA . ARG A 1 87 ? 16.357 10.565 -20.025 1.00 88.81 87 ARG A CA 1
ATOM 683 C C . ARG A 1 87 ? 15.334 9.591 -20.593 1.00 88.81 87 ARG A C 1
ATOM 685 O O . ARG A 1 87 ? 15.230 9.440 -21.808 1.00 88.81 87 ARG A O 1
ATOM 692 N N . LEU A 1 88 ? 14.541 8.953 -19.731 1.00 90.38 88 LEU A N 1
ATOM 693 C CA . LEU A 1 88 ? 13.446 8.083 -20.170 1.00 90.38 88 LEU A CA 1
ATOM 694 C C . LEU A 1 88 ? 12.401 8.869 -20.998 1.00 90.38 88 LEU A C 1
ATOM 696 O O . LEU A 1 88 ? 11.700 8.299 -21.841 1.00 90.38 88 LEU A O 1
ATOM 700 N N . GLY A 1 89 ? 12.339 10.191 -20.801 1.00 87.50 89 GLY A N 1
ATOM 701 C CA . GLY A 1 89 ? 11.574 11.127 -21.612 1.00 87.50 89 GLY A CA 1
ATOM 702 C C . GLY A 1 89 ? 10.064 11.007 -21.425 1.00 87.50 89 GLY A C 1
ATOM 703 O O . GLY A 1 89 ? 9.553 10.341 -20.518 1.00 87.50 89 GLY A O 1
ATOM 704 N N . LYS A 1 90 ? 9.306 11.670 -22.301 1.00 85.62 90 LYS A N 1
ATOM 705 C CA . LYS A 1 90 ? 7.845 11.546 -22.305 1.00 85.62 90 LYS A CA 1
ATOM 706 C C . LYS A 1 90 ? 7.454 10.137 -22.769 1.00 85.62 90 LYS A C 1
ATOM 708 O O . LYS A 1 90 ? 7.943 9.642 -23.784 1.00 85.62 90 LYS A O 1
ATOM 713 N N . LEU A 1 91 ? 6.575 9.505 -21.995 1.00 82.44 91 LEU A N 1
ATOM 714 C CA . LEU A 1 91 ? 6.056 8.151 -22.214 1.00 82.44 91 LEU A CA 1
ATOM 715 C C . LEU A 1 91 ? 4.552 8.207 -22.500 1.00 82.44 91 LEU A C 1
ATOM 717 O O . LEU A 1 91 ? 3.780 7.477 -21.882 1.00 82.44 91 LEU A O 1
ATOM 721 N N . ASP A 1 92 ? 4.127 9.152 -23.342 1.00 84.69 92 ASP A N 1
ATOM 722 C CA . ASP A 1 92 ? 2.721 9.309 -23.706 1.00 84.69 92 ASP A CA 1
ATOM 723 C C . ASP A 1 92 ? 2.527 9.176 -25.225 1.00 84.69 92 ASP A C 1
ATOM 725 O O . ASP A 1 92 ? 3.117 9.970 -25.962 1.00 84.69 92 ASP A O 1
ATOM 729 N N . PRO A 1 93 ? 1.749 8.181 -25.703 1.00 88.12 93 PRO A N 1
ATOM 730 C CA . PRO A 1 93 ? 1.070 7.130 -24.928 1.00 88.12 93 PRO A CA 1
ATOM 731 C C . PRO A 1 93 ? 2.049 6.182 -24.207 1.00 88.12 93 PRO A C 1
ATOM 733 O O . PRO A 1 93 ? 3.205 6.059 -24.607 1.00 88.12 93 PRO A O 1
ATOM 736 N N . TRP A 1 94 ? 1.587 5.519 -23.134 1.00 90.94 94 TRP A N 1
ATOM 737 C CA . TRP A 1 94 ? 2.408 4.571 -22.363 1.00 90.94 94 TRP A CA 1
ATOM 738 C C . TRP A 1 94 ? 2.850 3.409 -23.255 1.00 90.94 94 TRP A C 1
ATOM 740 O O . TRP A 1 94 ? 1.989 2.641 -23.688 1.00 90.94 94 TRP A O 1
ATOM 750 N N . PRO A 1 95 ? 4.155 3.259 -23.543 1.00 91.81 95 PRO A N 1
ATOM 751 C CA . PRO A 1 95 ? 4.593 2.356 -24.601 1.00 91.81 95 PRO A CA 1
ATOM 752 C C . PRO A 1 95 ? 4.870 0.933 -24.106 1.00 91.81 95 PRO A C 1
ATOM 754 O O . PRO A 1 95 ? 5.170 0.059 -24.915 1.00 91.81 95 PRO A O 1
ATOM 757 N N . TYR A 1 96 ? 4.827 0.700 -22.791 1.00 92.44 96 TYR A N 1
ATOM 758 C CA . TYR A 1 96 ? 5.271 -0.557 -22.200 1.00 92.44 96 TYR A CA 1
ATOM 759 C C . TYR A 1 96 ? 4.098 -1.498 -21.915 1.00 92.44 96 TYR A C 1
ATOM 761 O O . TYR A 1 96 ? 3.102 -1.068 -21.323 1.00 92.44 96 TYR A O 1
ATOM 769 N N . PRO A 1 97 ? 4.221 -2.795 -22.247 1.00 92.38 97 PRO A N 1
ATOM 770 C CA . PRO A 1 97 ? 3.284 -3.805 -21.769 1.00 92.38 97 PRO A CA 1
ATOM 771 C C . PRO A 1 97 ? 3.354 -3.938 -20.233 1.00 92.38 97 PRO A C 1
ATOM 773 O O . PRO A 1 97 ? 4.297 -3.436 -19.607 1.00 92.38 97 PRO A O 1
ATOM 776 N N . PRO A 1 98 ? 2.392 -4.629 -19.589 1.00 91.75 98 PRO A N 1
ATOM 777 C CA . PRO A 1 98 ? 2.352 -4.747 -18.130 1.00 91.75 98 PRO A CA 1
ATOM 778 C C . PRO A 1 98 ? 3.658 -5.247 -17.489 1.00 91.75 98 PRO A C 1
ATOM 780 O O . PRO A 1 98 ? 4.109 -4.650 -16.519 1.00 91.75 98 PRO A O 1
ATOM 783 N N . GLY A 1 99 ? 4.319 -6.266 -18.056 1.00 90.06 99 GLY A N 1
ATOM 784 C CA . GLY A 1 99 ? 5.595 -6.776 -17.522 1.00 90.06 99 GLY A CA 1
ATOM 785 C C . GLY A 1 99 ? 6.699 -5.713 -17.501 1.00 90.06 99 GLY A C 1
ATOM 786 O O . GLY A 1 99 ? 7.279 -5.424 -16.460 1.00 90.06 99 GLY A O 1
ATOM 787 N N . ALA A 1 100 ? 6.910 -5.028 -18.626 1.00 93.44 100 ALA A N 1
ATOM 788 C CA . ALA A 1 100 ? 7.894 -3.949 -18.732 1.00 93.44 100 ALA A CA 1
ATOM 789 C C . ALA A 1 100 ? 7.530 -2.691 -17.931 1.00 93.44 100 ALA A C 1
ATOM 791 O O . ALA A 1 100 ? 8.408 -1.912 -17.560 1.00 93.44 100 ALA A O 1
ATOM 792 N N . SER A 1 101 ? 6.245 -2.492 -17.628 1.00 96.00 101 SER A N 1
ATOM 793 C CA . SER A 1 101 ? 5.788 -1.345 -16.839 1.00 96.00 101 SER A CA 1
ATOM 794 C C . SER A 1 101 ? 6.346 -1.369 -15.414 1.00 96.00 101 SER A C 1
ATOM 796 O O . SER A 1 101 ? 6.636 -0.309 -14.861 1.00 96.00 101 SER A O 1
ATOM 798 N N . TRP A 1 102 ? 6.587 -2.553 -14.846 1.00 96.38 102 TRP A N 1
ATOM 799 C CA . TRP A 1 102 ? 7.266 -2.671 -13.557 1.00 96.38 102 TRP A CA 1
ATOM 800 C C . TRP A 1 102 ? 8.725 -2.224 -13.617 1.00 96.38 102 TRP A C 1
ATOM 802 O O . TRP A 1 102 ? 9.176 -1.475 -12.751 1.00 96.38 102 TRP A O 1
ATOM 812 N N . HIS A 1 103 ? 9.446 -2.602 -14.673 1.00 96.12 103 HIS A N 1
ATOM 813 C CA . HIS A 1 103 ? 10.827 -2.164 -14.882 1.00 96.12 103 HIS A CA 1
ATOM 814 C C . HIS A 1 103 ? 10.914 -0.654 -15.111 1.00 96.12 103 HIS A C 1
ATOM 816 O O . HIS A 1 103 ? 11.837 -0.018 -14.606 1.00 96.12 103 HIS A O 1
ATOM 822 N N . ALA A 1 104 ? 9.939 -0.062 -15.806 1.00 96.94 104 ALA A N 1
ATOM 823 C CA . ALA A 1 104 ? 9.832 1.389 -15.924 1.00 96.94 104 ALA A CA 1
ATOM 824 C C . ALA A 1 104 ? 9.556 2.060 -14.567 1.00 96.94 104 ALA A C 1
ATOM 826 O O . ALA A 1 104 ? 10.144 3.097 -14.279 1.00 96.94 104 ALA A O 1
ATOM 827 N N . ALA A 1 105 ? 8.719 1.468 -13.707 1.00 97.19 105 ALA A N 1
ATOM 828 C CA . ALA A 1 105 ? 8.411 2.012 -12.381 1.00 97.19 105 ALA A CA 1
ATOM 829 C C . ALA A 1 105 ? 9.632 2.097 -11.445 1.00 97.19 105 ALA A C 1
ATOM 831 O O . ALA A 1 105 ? 9.655 2.954 -10.564 1.00 97.19 105 ALA A O 1
ATOM 832 N N . ILE A 1 106 ? 10.634 1.229 -11.626 1.00 96.94 106 ILE A N 1
ATOM 833 C CA . ILE A 1 106 ? 11.905 1.263 -10.876 1.00 96.94 106 ILE A CA 1
ATOM 834 C C . ILE A 1 106 ? 12.752 2.478 -11.279 1.00 96.94 106 ILE A C 1
ATOM 836 O O . ILE A 1 106 ? 13.450 3.047 -10.447 1.00 96.94 106 ILE A O 1
ATOM 840 N N . CYS A 1 107 ? 12.658 2.899 -12.541 1.00 97.06 107 CYS A N 1
ATOM 841 C CA . CYS A 1 107 ? 13.409 4.023 -13.101 1.00 97.06 107 CYS A CA 1
ATOM 842 C C . CYS A 1 107 ? 12.721 5.379 -12.961 1.00 97.06 107 CYS A C 1
ATOM 844 O O . CYS A 1 107 ? 13.173 6.353 -13.561 1.00 97.06 107 CYS A O 1
ATOM 846 N N . LEU A 1 108 ? 11.610 5.444 -12.233 1.00 97.12 108 LEU A N 1
ATOM 847 C CA . LEU A 1 108 ? 10.824 6.658 -12.092 1.00 97.12 108 LEU A CA 1
ATOM 848 C C . LEU A 1 108 ? 10.800 7.095 -10.623 1.00 97.12 108 LEU A C 1
ATOM 850 O O . LEU A 1 108 ? 10.566 6.256 -9.750 1.00 97.12 108 LEU A O 1
ATOM 854 N N . PRO A 1 109 ? 10.987 8.394 -10.336 1.00 95.69 109 PRO A N 1
ATOM 855 C CA . PRO A 1 109 ? 10.780 8.943 -9.004 1.00 95.69 109 PRO A CA 1
ATOM 856 C C . PRO A 1 109 ? 9.295 8.864 -8.609 1.00 95.69 109 PRO A C 1
ATOM 858 O O . PRO A 1 109 ? 8.429 8.643 -9.469 1.00 95.69 109 PRO A O 1
ATOM 861 N N . PRO A 1 110 ? 8.960 9.047 -7.319 1.00 94.44 110 PRO A N 1
ATOM 862 C CA . PRO A 1 110 ? 7.575 9.213 -6.882 1.00 94.44 110 PRO A CA 1
ATOM 863 C C . PRO A 1 110 ? 6.828 10.269 -7.712 1.00 94.44 110 PRO A C 1
ATOM 865 O O . PRO A 1 110 ? 7.376 11.315 -8.052 1.00 94.44 110 PRO A O 1
ATOM 868 N N . GLY A 1 111 ? 5.561 10.002 -8.029 1.00 94.19 111 GLY A N 1
ATOM 869 C CA . GLY A 1 111 ? 4.722 10.897 -8.824 1.00 94.19 111 GLY A CA 1
ATOM 870 C C . GLY A 1 111 ? 3.972 10.222 -9.981 1.00 94.19 111 GLY A C 1
ATOM 871 O O . GLY A 1 111 ? 4.013 8.998 -10.154 1.00 94.19 111 GLY A O 1
ATOM 872 N N . PRO A 1 112 ? 3.280 11.017 -10.824 1.00 94.50 112 PRO A N 1
ATOM 873 C CA . PRO A 1 112 ? 2.273 10.511 -11.763 1.00 94.50 112 PRO A CA 1
ATOM 874 C C . PRO A 1 112 ? 2.794 9.493 -12.784 1.00 94.50 112 PRO A C 1
ATOM 876 O O . PRO A 1 112 ? 2.089 8.549 -13.142 1.00 94.50 112 PRO A O 1
ATOM 879 N N . ARG A 1 113 ? 4.042 9.644 -13.248 1.00 95.38 113 ARG A N 1
ATOM 880 C CA . ARG A 1 113 ? 4.653 8.701 -14.202 1.00 95.38 113 ARG A CA 1
ATOM 881 C C . ARG A 1 113 ? 4.853 7.324 -13.570 1.00 95.38 113 ARG A C 1
ATOM 883 O O . ARG A 1 113 ? 4.527 6.323 -14.202 1.00 95.38 113 ARG A O 1
ATOM 890 N N . ARG A 1 114 ? 5.333 7.268 -12.323 1.00 96.69 114 ARG A N 1
ATOM 891 C CA . ARG A 1 114 ? 5.514 6.011 -11.586 1.00 96.69 114 ARG A CA 1
ATOM 892 C C . ARG A 1 114 ? 4.176 5.378 -11.227 1.00 96.69 114 ARG A C 1
ATOM 894 O O . ARG A 1 114 ? 4.023 4.173 -11.385 1.00 96.69 114 ARG A O 1
ATOM 901 N N . VAL A 1 115 ? 3.183 6.183 -10.847 1.00 96.62 115 VAL A N 1
ATOM 902 C CA . VAL A 1 115 ? 1.802 5.717 -10.635 1.00 96.62 115 VAL A CA 1
ATOM 903 C C . VAL A 1 115 ? 1.248 5.056 -11.896 1.00 96.62 115 VAL A C 1
ATOM 905 O O . VAL A 1 115 ? 0.722 3.945 -11.830 1.00 96.62 115 VAL A O 1
ATOM 908 N N . ARG A 1 116 ? 1.403 5.693 -13.064 1.00 95.44 116 ARG A N 1
ATOM 909 C CA . ARG A 1 116 ? 0.981 5.124 -14.353 1.00 95.44 116 ARG A CA 1
ATOM 910 C C . ARG A 1 116 ? 1.698 3.806 -14.652 1.00 95.44 116 ARG A C 1
ATOM 912 O O . ARG A 1 116 ? 1.052 2.855 -15.077 1.00 95.44 116 ARG A O 1
ATOM 919 N N . ALA A 1 117 ? 3.000 3.736 -14.384 1.00 96.44 117 ALA A N 1
ATOM 920 C CA . ALA A 1 117 ? 3.800 2.527 -14.562 1.00 96.44 117 ALA A CA 1
ATOM 921 C C . ALA A 1 117 ? 3.315 1.372 -13.672 1.00 96.44 117 ALA A C 1
ATOM 923 O O . ALA A 1 117 ? 3.030 0.282 -14.160 1.00 96.44 117 ALA A O 1
ATOM 924 N N . VAL A 1 118 ? 3.146 1.629 -12.373 1.00 97.19 118 VAL A N 1
ATOM 925 C CA . VAL A 1 118 ? 2.672 0.637 -11.398 1.00 97.19 118 VAL A CA 1
ATOM 926 C C . VAL A 1 118 ? 1.252 0.182 -11.723 1.00 97.19 118 VAL A C 1
ATOM 928 O O . VAL A 1 118 ? 0.984 -1.013 -11.751 1.00 97.19 118 VAL A O 1
ATOM 931 N N . THR A 1 119 ? 0.334 1.104 -12.020 1.00 95.69 119 THR A N 1
ATOM 932 C CA . THR A 1 119 ? -1.049 0.742 -12.378 1.00 95.69 119 THR A CA 1
ATOM 933 C C . THR A 1 119 ? -1.127 -0.030 -13.696 1.00 95.69 119 THR A C 1
ATOM 935 O O . THR A 1 119 ? -1.914 -0.969 -13.796 1.00 95.69 119 THR A O 1
ATOM 938 N N . ALA A 1 120 ? -0.290 0.291 -14.689 1.00 94.56 120 ALA A N 1
ATOM 939 C CA . ALA A 1 120 ? -0.160 -0.510 -15.906 1.00 94.56 120 ALA A CA 1
ATOM 940 C C . ALA A 1 120 ? 0.398 -1.914 -15.611 1.00 94.56 120 ALA A C 1
ATOM 942 O O . ALA A 1 120 ? -0.132 -2.897 -16.127 1.00 94.56 120 ALA A O 1
ATOM 943 N N . GLY A 1 121 ? 1.399 -2.024 -14.732 1.00 95.38 121 GLY A N 1
ATOM 944 C CA . GLY A 1 121 ? 1.952 -3.303 -14.281 1.00 95.38 121 GLY A CA 1
ATOM 945 C C . GLY A 1 121 ? 0.937 -4.165 -13.529 1.00 95.38 121 GLY A C 1
ATOM 946 O O . GLY A 1 121 ? 0.805 -5.358 -13.798 1.00 95.38 121 GLY A O 1
ATOM 947 N N . LEU A 1 122 ? 0.115 -3.558 -12.667 1.00 95.12 122 LEU A N 1
ATOM 948 C CA . LEU A 1 122 ? -0.959 -4.253 -11.948 1.00 95.12 122 LEU A CA 1
ATOM 949 C C . LEU A 1 122 ? -2.017 -4.855 -12.883 1.00 95.12 122 LEU A C 1
ATOM 951 O O . LEU A 1 122 ? -2.699 -5.799 -12.490 1.00 95.12 122 LEU A O 1
ATOM 955 N N . ARG A 1 123 ? -2.129 -4.380 -14.130 1.00 90.69 123 ARG A N 1
ATOM 956 C CA . ARG A 1 123 ? -3.027 -4.941 -15.156 1.00 90.69 123 ARG A CA 1
ATOM 957 C C . ARG A 1 123 ? -2.464 -6.174 -15.873 1.00 90.69 123 ARG A C 1
ATOM 959 O O . ARG A 1 123 ? -3.106 -6.646 -16.809 1.00 90.69 123 ARG A O 1
ATOM 966 N N . LYS A 1 124 ? -1.305 -6.707 -15.454 1.00 84.25 124 LYS A N 1
ATOM 967 C CA . LYS A 1 124 ? -0.772 -8.012 -15.906 1.00 84.25 124 LYS A CA 1
ATOM 968 C C . LYS A 1 124 ? -1.879 -9.084 -15.843 1.00 84.25 124 LYS A C 1
ATOM 970 O O . LYS A 1 124 ? -2.800 -8.970 -15.044 1.00 84.25 124 LYS A O 1
ATOM 975 N N . ALA A 1 125 ? -1.840 -10.103 -16.700 1.00 64.50 125 ALA A N 1
ATOM 976 C CA . ALA A 1 125 ? -2.864 -11.158 -16.694 1.00 64.50 125 ALA A CA 1
ATOM 977 C C . ALA A 1 125 ? -2.603 -12.219 -15.609 1.00 64.50 125 ALA A C 1
ATOM 979 O O . ALA A 1 125 ? -3.532 -12.675 -14.948 1.00 64.50 125 ALA A O 1
ATOM 980 N N . VAL A 1 126 ? -1.330 -12.565 -15.405 1.00 79.75 126 VAL A N 1
ATOM 981 C CA . VAL A 1 126 ? -0.868 -13.590 -14.455 1.00 79.75 126 VAL A CA 1
ATOM 982 C C . VAL A 1 126 ? -0.725 -13.051 -13.028 1.00 79.75 126 VAL A C 1
ATOM 984 O O . VAL A 1 126 ? -0.858 -11.841 -12.803 1.00 79.75 126 VAL A O 1
ATOM 987 N N . ASP A 1 127 ? -0.462 -13.955 -12.083 1.00 86.06 127 ASP A N 1
ATOM 988 C CA . ASP A 1 127 ? -0.200 -13.633 -10.681 1.00 86.06 127 ASP A CA 1
ATOM 989 C C . ASP A 1 127 ? 0.972 -12.659 -10.517 1.00 86.06 127 ASP A C 1
ATOM 991 O O . ASP A 1 127 ? 1.897 -12.601 -11.334 1.00 86.06 127 ASP A O 1
ATOM 995 N N . LEU A 1 128 ? 0.889 -11.859 -9.453 1.00 91.38 128 LEU A N 1
ATOM 996 C CA . LEU A 1 128 ? 1.897 -10.861 -9.122 1.00 91.38 128 LEU A CA 1
ATOM 997 C C . LEU A 1 128 ? 2.998 -11.477 -8.263 1.00 91.38 128 LEU A C 1
ATOM 999 O O . LEU A 1 128 ? 2.733 -12.169 -7.278 1.00 91.38 128 LEU A O 1
ATOM 1003 N N . GLU A 1 129 ? 4.240 -11.160 -8.594 1.00 92.94 129 GLU A N 1
ATOM 1004 C CA . GLU A 1 129 ? 5.395 -11.532 -7.794 1.00 92.94 129 GLU A CA 1
ATOM 1005 C C . GLU A 1 129 ? 5.470 -10.689 -6.514 1.00 92.94 129 GLU A C 1
ATOM 1007 O O . GLU A 1 129 ? 4.986 -9.556 -6.431 1.00 92.94 129 GLU A O 1
ATOM 1012 N N . ARG A 1 130 ? 6.133 -11.220 -5.479 1.00 92.38 130 ARG A N 1
ATOM 1013 C CA . ARG A 1 130 ? 6.241 -10.539 -4.177 1.00 92.38 130 ARG A CA 1
ATOM 1014 C C . ARG A 1 130 ? 6.854 -9.140 -4.289 1.00 92.38 130 ARG A C 1
ATOM 1016 O O . ARG A 1 130 ? 6.455 -8.240 -3.550 1.00 92.38 130 ARG A O 1
ATOM 1023 N N . TRP A 1 131 ? 7.836 -8.952 -5.168 1.00 93.88 131 TRP A N 1
ATOM 1024 C CA . TRP A 1 131 ? 8.473 -7.649 -5.353 1.00 93.88 131 TRP A CA 1
ATOM 1025 C C . TRP A 1 131 ? 7.561 -6.664 -6.098 1.00 93.88 131 TRP A C 1
ATOM 1027 O O . TRP A 1 131 ? 7.582 -5.486 -5.753 1.00 93.88 131 TRP A O 1
ATOM 1037 N N . GLU A 1 132 ? 6.721 -7.130 -7.032 1.00 95.44 132 GLU A N 1
ATOM 1038 C CA . GLU A 1 132 ? 5.714 -6.310 -7.725 1.00 95.44 132 GLU A CA 1
ATOM 1039 C C . GLU A 1 132 ? 4.678 -5.796 -6.710 1.00 95.44 132 GLU A C 1
ATOM 1041 O O . GLU A 1 132 ? 4.414 -4.594 -6.635 1.00 95.44 132 GLU A O 1
ATOM 1046 N N . LEU A 1 133 ? 4.170 -6.684 -5.841 1.00 95.25 133 LEU A N 1
ATOM 1047 C CA . LEU A 1 133 ? 3.273 -6.319 -4.735 1.00 95.25 133 LEU A CA 1
ATOM 1048 C C . LEU A 1 133 ? 3.921 -5.300 -3.789 1.00 95.25 133 LEU A C 1
ATOM 1050 O O . LEU A 1 133 ? 3.302 -4.294 -3.441 1.00 95.25 133 LEU A O 1
ATOM 1054 N N . LYS A 1 134 ? 5.182 -5.533 -3.398 1.00 95.19 134 LYS A N 1
ATOM 1055 C CA . LYS A 1 134 ? 5.934 -4.629 -2.515 1.00 95.19 134 LYS A CA 1
ATOM 1056 C C . LYS A 1 134 ? 6.166 -3.264 -3.166 1.00 95.19 134 LY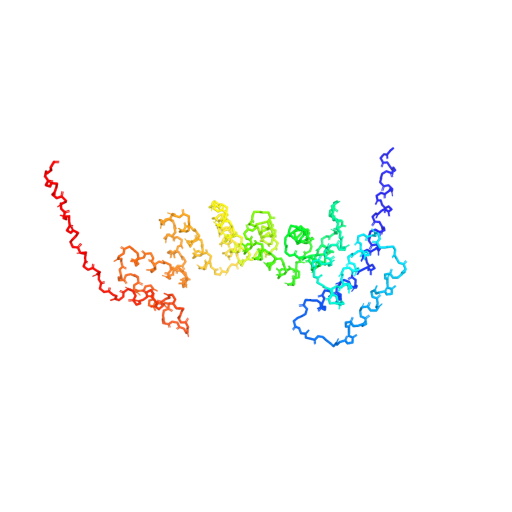S A C 1
ATOM 1058 O O . LYS A 1 134 ? 6.012 -2.247 -2.496 1.00 95.19 134 LYS A O 1
ATOM 1063 N N . LEU A 1 135 ? 6.524 -3.226 -4.450 1.00 96.31 135 LEU A N 1
ATOM 1064 C CA . LEU A 1 135 ? 6.750 -1.987 -5.194 1.00 96.31 135 LEU A CA 1
ATOM 1065 C C . LEU A 1 135 ? 5.453 -1.185 -5.335 1.00 96.31 135 LEU A C 1
ATOM 1067 O O . LEU A 1 135 ? 5.464 0.024 -5.106 1.00 96.31 135 LEU A O 1
ATOM 1071 N N . ALA A 1 136 ? 4.338 -1.849 -5.647 1.00 97.25 136 ALA A N 1
ATOM 1072 C CA . ALA A 1 136 ? 3.028 -1.213 -5.710 1.00 97.25 136 ALA A CA 1
ATOM 1073 C C . ALA A 1 136 ? 2.611 -0.633 -4.356 1.00 97.25 136 ALA A C 1
ATOM 1075 O O . ALA A 1 136 ? 2.258 0.543 -4.275 1.00 97.25 136 ALA A O 1
ATOM 1076 N N . TRP A 1 137 ? 2.716 -1.431 -3.290 1.00 96.94 137 TRP A N 1
ATOM 1077 C CA . TRP A 1 137 ? 2.393 -0.999 -1.933 1.00 96.94 137 TRP A CA 1
ATOM 1078 C C . TRP A 1 137 ? 3.248 0.196 -1.492 1.00 96.94 137 TRP A C 1
ATOM 1080 O O . TRP A 1 137 ? 2.703 1.221 -1.090 1.00 96.94 137 TRP A O 1
ATOM 1090 N N . ASN A 1 138 ? 4.574 0.120 -1.662 1.00 96.75 138 ASN A N 1
ATOM 1091 C CA . ASN A 1 138 ? 5.485 1.225 -1.348 1.00 96.75 138 ASN A CA 1
ATOM 1092 C C . ASN A 1 138 ? 5.125 2.494 -2.129 1.00 96.75 138 ASN A C 1
ATOM 1094 O O . ASN A 1 138 ? 5.063 3.572 -1.545 1.00 96.75 138 ASN A O 1
ATOM 1098 N N . THR A 1 139 ? 4.839 2.363 -3.428 1.00 97.56 139 THR A N 1
ATOM 1099 C CA . THR A 1 139 ? 4.470 3.509 -4.271 1.00 97.56 139 THR A CA 1
ATOM 1100 C C . THR A 1 139 ? 3.164 4.139 -3.781 1.00 97.56 139 THR A C 1
ATOM 1102 O O . THR A 1 139 ? 3.097 5.354 -3.629 1.00 97.56 139 THR A O 1
ATOM 1105 N N . ALA A 1 140 ? 2.140 3.344 -3.457 1.00 97.31 140 ALA A N 1
ATOM 1106 C CA . ALA A 1 140 ? 0.891 3.867 -2.902 1.00 97.31 140 ALA A CA 1
ATOM 1107 C C . ALA A 1 140 ? 1.096 4.596 -1.563 1.00 97.31 140 ALA A C 1
ATOM 1109 O O . ALA A 1 140 ? 0.533 5.670 -1.353 1.00 97.31 140 ALA A O 1
ATOM 1110 N N . VAL A 1 141 ? 1.919 4.037 -0.669 1.00 96.12 141 VAL A N 1
ATOM 1111 C CA . VAL A 1 141 ? 2.248 4.648 0.628 1.00 96.12 141 VAL A CA 1
ATOM 1112 C C . VAL A 1 141 ? 3.003 5.965 0.446 1.00 96.12 141 VAL A C 1
ATOM 1114 O O . VAL A 1 141 ? 2.703 6.940 1.135 1.00 96.12 141 VAL A O 1
ATOM 1117 N N . GLU A 1 142 ? 3.966 6.023 -0.475 1.00 96.19 142 GLU A N 1
ATOM 1118 C CA . GLU A 1 142 ? 4.702 7.248 -0.809 1.00 96.19 142 GLU A CA 1
ATOM 1119 C C . GLU A 1 142 ? 3.768 8.336 -1.361 1.00 96.19 142 GLU A C 1
ATOM 1121 O O . GLU A 1 142 ? 3.824 9.484 -0.908 1.00 96.19 142 GLU A O 1
ATOM 1126 N N . GLU A 1 143 ? 2.860 7.982 -2.274 1.00 97.31 143 GLU A N 1
ATOM 1127 C CA . GLU A 1 143 ? 1.859 8.913 -2.808 1.00 97.31 143 GLU A CA 1
ATOM 1128 C C . GLU A 1 143 ? 0.912 9.420 -1.712 1.00 97.31 143 GLU A C 1
ATOM 1130 O O . GLU A 1 143 ? 0.655 10.623 -1.631 1.00 97.31 143 GLU A O 1
ATOM 1135 N N . ALA A 1 144 ? 0.459 8.540 -0.812 1.00 94.19 144 ALA A N 1
ATOM 1136 C CA . ALA A 1 144 ? -0.402 8.918 0.305 1.00 94.19 144 ALA A CA 1
ATOM 1137 C C . ALA A 1 144 ? 0.308 9.856 1.293 1.00 94.19 144 ALA A C 1
ATOM 1139 O O . ALA A 1 144 ? -0.254 10.874 1.696 1.00 94.19 144 ALA A O 1
ATOM 1140 N N . ARG A 1 145 ? 1.571 9.566 1.639 1.00 93.12 145 ARG A N 1
ATOM 1141 C CA . ARG A 1 145 ? 2.417 10.446 2.468 1.00 93.12 145 ARG A CA 1
ATOM 1142 C C . ARG A 1 145 ? 2.667 11.800 1.816 1.00 93.12 145 ARG A C 1
ATOM 1144 O O . ARG A 1 145 ? 2.791 12.796 2.519 1.00 93.12 145 ARG A O 1
ATOM 1151 N N . SER A 1 146 ? 2.701 11.837 0.488 1.00 94.00 146 SER A N 1
ATOM 1152 C CA . SER A 1 146 ? 2.840 13.072 -0.283 1.00 94.00 146 SER A CA 1
ATOM 1153 C C . SER A 1 146 ? 1.506 13.786 -0.540 1.00 94.00 146 SER A C 1
ATOM 1155 O O . SER A 1 146 ? 1.466 14.712 -1.346 1.00 94.00 146 SER A O 1
ATOM 1157 N N . LEU A 1 147 ? 0.411 13.344 0.096 1.00 93.12 147 LEU A N 1
ATOM 1158 C CA . LEU A 1 147 ? -0.950 13.872 -0.063 1.00 93.12 147 LEU A CA 1
ATOM 1159 C C . LEU A 1 147 ? -1.517 13.776 -1.493 1.00 93.12 147 LEU A C 1
ATOM 1161 O O . LEU A 1 147 ? -2.543 14.381 -1.799 1.00 93.12 147 LEU A O 1
ATOM 1165 N N . ARG A 1 148 ? -0.916 12.955 -2.362 1.00 94.94 148 ARG A N 1
ATOM 1166 C CA . ARG A 1 148 ? -1.405 12.658 -3.720 1.00 94.94 148 ARG A CA 1
ATOM 1167 C C . ARG A 1 148 ? -2.375 11.480 -3.682 1.00 94.94 148 ARG A C 1
ATOM 1169 O O . ARG A 1 148 ? -2.128 10.399 -4.218 1.00 94.94 148 ARG A O 1
ATOM 1176 N N . LEU A 1 149 ? -3.479 11.681 -2.968 1.00 92.56 149 LEU A N 1
ATOM 1177 C CA . LEU A 1 149 ? -4.402 10.606 -2.617 1.00 92.56 149 LEU A CA 1
ATOM 1178 C C . LEU A 1 149 ? -5.217 10.108 -3.815 1.00 92.56 149 LEU A C 1
ATOM 1180 O O . LEU A 1 149 ? -5.228 8.910 -4.079 1.00 92.56 149 LEU A O 1
ATOM 1184 N N . ARG A 1 150 ? -5.905 11.001 -4.537 1.00 91.56 150 ARG A N 1
ATOM 1185 C CA . ARG A 1 150 ? -6.906 10.611 -5.543 1.00 91.56 150 ARG A CA 1
ATOM 1186 C C . ARG A 1 150 ? -6.261 10.092 -6.829 1.00 91.56 150 ARG A C 1
ATOM 1188 O O . ARG A 1 150 ? -6.636 9.026 -7.311 1.00 91.56 150 ARG A O 1
ATOM 1195 N N . GLU A 1 151 ? -5.282 10.815 -7.358 1.00 89.00 151 GLU A N 1
ATOM 1196 C CA . GLU A 1 151 ? -4.615 10.490 -8.622 1.00 89.00 151 GLU A CA 1
ATOM 1197 C C . GLU A 1 151 ? -3.492 9.459 -8.447 1.00 89.00 151 GLU A C 1
ATOM 1199 O O . GLU A 1 151 ? -3.166 8.754 -9.399 1.00 89.00 151 GLU A O 1
ATOM 1204 N N . GLY A 1 152 ? -2.910 9.365 -7.245 1.00 93.62 152 GLY A N 1
ATOM 1205 C CA . GLY A 1 152 ? -1.783 8.488 -6.928 1.00 93.62 152 GLY A CA 1
ATOM 1206 C C . GLY A 1 152 ? -2.191 7.255 -6.129 1.00 93.62 152 GLY A C 1
ATOM 1207 O O . GLY A 1 152 ? -2.376 6.167 -6.683 1.00 93.62 152 GLY A O 1
ATOM 1208 N N . ALA A 1 153 ? -2.323 7.425 -4.812 1.00 96.88 153 ALA A N 1
ATOM 1209 C CA . ALA A 1 153 ? -2.505 6.317 -3.873 1.00 96.88 153 ALA A CA 1
ATOM 1210 C C . ALA A 1 153 ? -3.755 5.473 -4.174 1.00 96.88 153 ALA A C 1
ATOM 1212 O O . ALA A 1 153 ? -3.662 4.250 -4.282 1.00 96.88 153 ALA A O 1
ATOM 1213 N N . LEU A 1 154 ? -4.906 6.120 -4.383 1.00 97.69 154 LEU A N 1
ATOM 1214 C CA . LEU A 1 154 ? -6.185 5.453 -4.627 1.00 97.69 154 LEU A CA 1
ATOM 1215 C C . LEU A 1 154 ? -6.162 4.621 -5.914 1.00 97.69 154 LEU A C 1
ATOM 1217 O O . LEU A 1 154 ? -6.693 3.509 -5.937 1.00 97.69 154 LEU A O 1
ATOM 1221 N N . ALA A 1 155 ? -5.551 5.144 -6.981 1.00 95.50 155 ALA A N 1
ATOM 1222 C CA . ALA A 1 155 ? -5.446 4.443 -8.257 1.00 95.50 155 ALA A CA 1
ATOM 1223 C C . ALA A 1 155 ? -4.665 3.130 -8.104 1.00 95.50 155 ALA A C 1
ATOM 1225 O O . ALA A 1 155 ? -5.108 2.084 -8.579 1.00 95.50 155 ALA A O 1
ATOM 1226 N N . ILE A 1 156 ? -3.540 3.167 -7.384 1.00 97.31 156 ILE A N 1
ATOM 1227 C CA . ILE A 1 156 ? -2.719 1.980 -7.129 1.00 97.31 156 ILE A CA 1
ATOM 1228 C C . ILE A 1 156 ? -3.439 1.010 -6.196 1.00 97.31 156 ILE A C 1
ATOM 1230 O O . ILE A 1 156 ? -3.512 -0.175 -6.500 1.00 97.31 156 ILE A O 1
ATOM 1234 N N . GLN A 1 157 ? -3.988 1.481 -5.077 1.00 97.56 157 GLN A N 1
ATOM 1235 C CA . GLN A 1 157 ? -4.589 0.601 -4.073 1.00 97.56 157 GLN A CA 1
ATOM 1236 C C . GLN A 1 157 ? -5.842 -0.113 -4.564 1.00 97.56 157 GLN A C 1
ATOM 1238 O O . GLN A 1 157 ? -6.043 -1.268 -4.207 1.00 97.56 157 GLN A O 1
ATOM 1243 N N . ARG A 1 158 ? -6.667 0.524 -5.406 1.00 96.31 158 ARG A N 1
ATOM 1244 C CA . ARG A 1 158 ? -7.814 -0.152 -6.032 1.00 96.31 158 ARG A CA 1
ATOM 1245 C C . ARG A 1 158 ? -7.362 -1.333 -6.878 1.00 96.31 158 ARG A C 1
ATOM 1247 O O . ARG A 1 158 ? -7.888 -2.436 -6.743 1.00 96.31 158 ARG A O 1
ATOM 1254 N N . GLU A 1 159 ? -6.365 -1.106 -7.727 1.00 95.00 159 GLU A N 1
ATOM 1255 C CA . GLU A 1 159 ? -5.810 -2.156 -8.576 1.00 95.00 159 GLU A CA 1
ATOM 1256 C C . GLU A 1 159 ? -5.099 -3.229 -7.746 1.00 95.00 159 GLU A C 1
ATOM 1258 O O . GLU A 1 159 ? -5.276 -4.420 -7.990 1.00 95.00 159 GLU A O 1
ATOM 1263 N N . LEU A 1 160 ? -4.358 -2.830 -6.714 1.00 94.75 160 LEU A N 1
ATOM 1264 C CA . LEU A 1 160 ? -3.667 -3.749 -5.820 1.00 94.75 160 LEU A CA 1
ATOM 1265 C C . LEU A 1 160 ? -4.656 -4.622 -5.044 1.00 94.75 160 LEU A C 1
ATOM 1267 O O . LEU A 1 160 ? -4.475 -5.834 -4.999 1.00 94.75 160 LEU A O 1
ATOM 1271 N N . HIS A 1 161 ? -5.731 -4.045 -4.504 1.00 95.19 161 HIS A N 1
ATOM 1272 C CA . HIS A 1 161 ? -6.781 -4.782 -3.805 1.00 95.19 161 HIS A CA 1
ATOM 1273 C C . HIS A 1 161 ? -7.485 -5.784 -4.729 1.00 95.19 161 HIS A C 1
ATOM 1275 O O . HIS A 1 161 ? -7.602 -6.964 -4.390 1.00 95.19 161 HIS A O 1
ATOM 1281 N N . ARG A 1 162 ? -7.850 -5.348 -5.943 1.00 93.25 162 ARG A N 1
ATOM 1282 C CA . ARG A 1 162 ? -8.472 -6.199 -6.970 1.00 93.25 162 ARG A CA 1
ATOM 1283 C C . ARG A 1 162 ? -7.635 -7.440 -7.288 1.00 93.25 162 ARG A C 1
ATOM 1285 O O . ARG A 1 162 ? -8.201 -8.496 -7.575 1.00 93.25 162 ARG A O 1
ATOM 1292 N N . ARG A 1 163 ? -6.306 -7.303 -7.272 1.00 92.06 163 ARG A N 1
ATOM 1293 C CA . ARG A 1 163 ? -5.357 -8.344 -7.689 1.00 92.06 163 ARG A CA 1
ATOM 1294 C C . ARG A 1 163 ? -4.882 -9.205 -6.523 1.00 92.06 163 ARG A C 1
ATOM 1296 O O . ARG A 1 163 ? -4.846 -10.419 -6.662 1.00 92.06 163 ARG A O 1
ATOM 1303 N N . ALA A 1 164 ? -4.565 -8.602 -5.381 1.00 91.50 164 ALA A N 1
ATOM 1304 C CA . ALA A 1 164 ? -4.072 -9.320 -4.211 1.00 91.50 164 ALA A CA 1
ATOM 1305 C C . ALA A 1 164 ? -5.183 -10.059 -3.452 1.00 91.50 164 ALA A C 1
ATOM 1307 O O . ALA A 1 164 ? -4.913 -11.114 -2.884 1.00 91.50 164 ALA A O 1
ATOM 1308 N N . ARG A 1 165 ? -6.409 -9.505 -3.408 1.00 89.31 165 ARG A N 1
ATOM 1309 C CA . ARG A 1 165 ? -7.563 -10.059 -2.663 1.00 89.31 165 ARG A CA 1
ATOM 1310 C C . ARG A 1 165 ? -7.208 -10.513 -1.242 1.00 89.31 165 ARG A C 1
ATOM 1312 O O . ARG A 1 165 ? -7.662 -11.541 -0.737 1.00 89.31 165 ARG A O 1
ATOM 1319 N N . ALA A 1 166 ? -6.340 -9.741 -0.602 1.00 91.19 166 ALA A N 1
ATOM 1320 C CA . ALA A 1 166 ? -5.795 -10.037 0.709 1.00 91.19 166 ALA A CA 1
ATOM 1321 C C . ALA A 1 166 ? -6.272 -9.003 1.727 1.00 91.19 166 ALA A C 1
ATOM 1323 O O . ALA A 1 166 ? -6.499 -7.844 1.380 1.00 91.19 166 ALA A O 1
ATOM 1324 N N . GLU A 1 167 ? -6.365 -9.410 2.992 1.00 94.75 167 GLU A N 1
ATOM 1325 C CA . GLU A 1 167 ? -6.801 -8.548 4.095 1.00 94.75 167 GLU A CA 1
ATOM 1326 C C . GLU A 1 167 ? -6.000 -7.243 4.150 1.00 94.75 167 GLU A C 1
ATOM 1328 O O . GLU A 1 167 ? -6.588 -6.167 4.117 1.00 94.75 167 GLU A O 1
ATOM 1333 N N . TRP A 1 168 ? -4.665 -7.330 4.107 1.00 94.88 168 TRP A N 1
ATOM 1334 C CA . TRP A 1 168 ? -3.788 -6.154 4.125 1.00 94.88 168 TRP A CA 1
ATOM 1335 C C . TRP A 1 168 ? -4.129 -5.148 3.011 1.00 94.88 168 TRP A C 1
ATOM 1337 O O . TRP A 1 168 ? -4.170 -3.949 3.257 1.00 94.88 168 TRP A O 1
ATOM 1347 N N . SER A 1 169 ? -4.466 -5.631 1.809 1.00 96.00 169 SER A N 1
ATOM 1348 C CA . SER A 1 169 ? -4.787 -4.765 0.668 1.00 96.00 169 SER A CA 1
ATOM 1349 C C . SER A 1 169 ? -6.135 -4.056 0.825 1.00 96.00 169 SER A C 1
ATOM 1351 O O . SER A 1 169 ? -6.293 -2.928 0.362 1.00 96.00 169 SER A O 1
ATOM 1353 N N . ALA A 1 170 ? -7.097 -4.699 1.496 1.00 97.62 170 ALA A N 1
ATOM 1354 C CA . ALA A 1 170 ? -8.385 -4.093 1.817 1.00 97.62 170 ALA A CA 1
ATOM 1355 C C . ALA A 1 170 ? -8.223 -2.999 2.878 1.00 97.62 170 ALA A C 1
ATOM 1357 O O . ALA A 1 170 ? -8.800 -1.923 2.740 1.00 97.62 170 ALA A O 1
ATOM 1358 N N . LEU A 1 171 ? -7.400 -3.255 3.901 1.00 97.56 171 LEU A N 1
ATOM 1359 C CA . LEU A 1 171 ? -7.095 -2.285 4.954 1.00 97.56 171 LEU A CA 1
ATOM 1360 C C . LEU A 1 171 ? -6.405 -1.035 4.393 1.00 97.56 171 LEU A C 1
ATOM 1362 O O . LEU A 1 171 ? -6.809 0.082 4.716 1.00 97.56 171 LEU A O 1
ATOM 1366 N N . ASP A 1 172 ? -5.421 -1.204 3.505 1.00 97.06 172 ASP A N 1
ATOM 1367 C CA . ASP A 1 172 ? -4.733 -0.078 2.864 1.00 97.06 172 ASP A CA 1
ATOM 1368 C C . ASP A 1 172 ? -5.686 0.763 1.999 1.00 97.06 172 ASP A C 1
ATOM 1370 O O . ASP A 1 172 ? -5.693 1.994 2.095 1.00 97.06 172 ASP A O 1
ATOM 1374 N N . LEU A 1 173 ? -6.535 0.112 1.192 1.00 98.12 173 LEU A N 1
ATOM 1375 C CA . LEU A 1 173 ? -7.540 0.805 0.383 1.00 98.12 173 LEU A CA 1
ATOM 1376 C C . LEU A 1 173 ? -8.562 1.543 1.264 1.00 98.12 173 LEU A C 1
ATOM 1378 O O . LEU A 1 173 ? -8.876 2.707 1.006 1.00 98.12 173 LEU A O 1
ATOM 1382 N N . ALA A 1 174 ? -9.055 0.902 2.325 1.00 98.12 174 ALA A N 1
ATOM 1383 C CA . ALA A 1 174 ? -9.987 1.512 3.269 1.00 98.12 174 ALA A CA 1
ATOM 1384 C C . ALA A 1 174 ? -9.379 2.737 3.972 1.00 98.12 174 ALA A C 1
ATOM 1386 O O . ALA A 1 174 ? -10.069 3.742 4.167 1.00 98.12 174 ALA A O 1
ATOM 1387 N N . LEU A 1 175 ? -8.084 2.698 4.300 1.00 96.81 175 LEU A N 1
ATOM 1388 C CA . LEU A 1 175 ? -7.367 3.830 4.880 1.00 96.81 175 LEU A CA 1
ATOM 1389 C C . LEU A 1 175 ? -7.325 5.037 3.947 1.00 96.81 175 LEU A C 1
ATOM 1391 O O . LEU A 1 175 ? -7.646 6.145 4.379 1.00 96.81 175 LEU A O 1
ATOM 1395 N N . THR A 1 176 ? -6.993 4.846 2.676 1.00 97.81 176 THR A N 1
ATOM 1396 C CA . THR A 1 176 ? -6.977 5.958 1.718 1.00 97.81 176 THR A CA 1
ATOM 1397 C C . THR A 1 176 ? -8.373 6.460 1.382 1.00 97.81 176 THR A C 1
ATOM 1399 O O . THR A 1 176 ? -8.561 7.670 1.284 1.00 97.81 176 THR A O 1
ATOM 1402 N N . LEU A 1 177 ? -9.377 5.582 1.288 1.00 98.00 177 LEU A N 1
ATOM 1403 C CA . LEU A 1 177 ? -10.776 6.002 1.134 1.00 98.00 177 LEU A CA 1
ATOM 1404 C C . LEU A 1 177 ? -11.239 6.853 2.320 1.00 98.00 177 LEU A C 1
ATOM 1406 O O . LEU A 1 177 ? -11.862 7.894 2.124 1.00 98.00 177 LEU A O 1
ATOM 1410 N N . ARG A 1 178 ? -10.853 6.485 3.547 1.00 96.81 178 ARG A N 1
ATOM 1411 C CA . ARG A 1 178 ? -11.098 7.320 4.727 1.00 96.81 178 ARG A CA 1
ATOM 1412 C C . ARG A 1 178 ? -10.402 8.674 4.637 1.00 96.81 178 ARG A C 1
ATOM 1414 O O . ARG A 1 178 ? -11.028 9.682 4.942 1.00 96.81 178 ARG A O 1
ATOM 1421 N N . GLN A 1 179 ? -9.137 8.721 4.225 1.00 95.94 179 GLN A N 1
ATOM 1422 C CA . GLN A 1 179 ? -8.414 9.991 4.055 1.00 95.94 179 GLN A CA 1
ATOM 1423 C C . GLN A 1 179 ? -9.059 10.900 2.998 1.00 95.94 179 GLN A C 1
ATOM 1425 O O . GLN A 1 179 ? -8.961 12.118 3.099 1.00 95.94 179 GLN A O 1
ATOM 1430 N N . LEU A 1 180 ? -9.742 10.313 2.014 1.00 96.62 180 LEU A N 1
ATOM 1431 C CA . LEU A 1 180 ? -10.513 11.015 0.989 1.00 96.62 180 LEU A CA 1
ATOM 1432 C C . LEU A 1 180 ? -11.956 11.343 1.404 1.00 96.62 180 LEU A C 1
ATOM 1434 O O . LEU A 1 180 ? -12.696 11.906 0.602 1.00 96.62 180 LEU A O 1
ATOM 1438 N N . ASN A 1 181 ? -12.351 11.012 2.636 1.00 96.88 181 ASN A N 1
ATOM 1439 C CA . ASN A 1 181 ? -13.711 11.155 3.149 1.00 96.88 181 ASN A CA 1
ATOM 1440 C C . ASN A 1 181 ? -14.785 10.368 2.354 1.00 96.88 181 ASN A C 1
ATOM 1442 O O . ASN A 1 181 ? -15.939 10.777 2.272 1.00 96.88 181 ASN A O 1
ATOM 1446 N N . GLU A 1 182 ? -14.413 9.229 1.763 1.00 97.69 182 GLU A N 1
ATOM 1447 C CA . GLU A 1 182 ? -15.296 8.368 0.960 1.00 97.69 182 GLU A CA 1
ATOM 1448 C C . GLU A 1 182 ? -15.916 7.268 1.848 1.00 97.69 182 GLU A C 1
ATOM 1450 O O . GLU A 1 182 ? -15.556 6.091 1.746 1.00 97.69 182 GLU A O 1
ATOM 1455 N N . GLU A 1 183 ? -16.822 7.648 2.763 1.00 97.81 183 GLU A N 1
ATOM 1456 C CA . GLU A 1 183 ? -17.370 6.749 3.801 1.00 97.81 183 GLU A CA 1
ATOM 1457 C C . GLU A 1 183 ? -17.949 5.456 3.226 1.00 97.81 183 GLU A C 1
ATOM 1459 O O . GLU A 1 183 ? -17.555 4.360 3.629 1.00 97.81 183 GLU A O 1
ATOM 1464 N N . ARG A 1 184 ? -18.872 5.579 2.268 1.00 98.12 184 ARG A N 1
ATOM 1465 C CA . ARG A 1 184 ? -19.588 4.429 1.710 1.00 98.12 184 ARG A CA 1
ATOM 1466 C C . ARG A 1 184 ? -18.633 3.422 1.071 1.00 98.12 184 ARG A C 1
ATOM 1468 O O . ARG A 1 184 ? -18.733 2.233 1.341 1.00 98.12 184 ARG A O 1
ATOM 1475 N N . ALA A 1 185 ? -17.686 3.901 0.266 1.00 98.12 185 ALA A N 1
ATOM 1476 C CA . ALA A 1 185 ? -16.712 3.035 -0.389 1.00 98.12 185 ALA A CA 1
ATOM 1477 C C . ALA A 1 185 ? -15.774 2.363 0.629 1.00 98.12 185 ALA A C 1
ATOM 1479 O O . ALA A 1 185 ? -15.415 1.201 0.461 1.00 98.12 185 ALA A O 1
ATOM 1480 N N . CYS A 1 186 ? -15.377 3.079 1.688 1.00 98.31 186 CYS A N 1
ATOM 1481 C CA . CYS A 1 186 ? -14.576 2.520 2.778 1.00 98.31 186 CYS A CA 1
ATOM 1482 C C . CYS A 1 186 ? -15.319 1.368 3.481 1.00 98.31 186 CYS A C 1
ATOM 1484 O O . CYS A 1 186 ? -14.744 0.301 3.700 1.00 98.31 186 CYS A O 1
ATOM 1486 N N . ASP A 1 187 ? -16.605 1.568 3.785 1.00 98.38 187 ASP A N 1
ATOM 1487 C CA . ASP A 1 187 ? -17.453 0.559 4.421 1.00 98.38 187 ASP A CA 1
ATOM 1488 C C . ASP A 1 187 ? -17.671 -0.670 3.525 1.00 98.38 187 ASP A C 1
ATOM 1490 O O . ASP A 1 187 ? -17.525 -1.797 3.996 1.00 98.38 187 ASP A O 1
ATOM 1494 N N . GLU A 1 188 ? -17.941 -0.459 2.232 1.00 98.44 188 GLU A N 1
ATOM 1495 C CA . GLU A 1 188 ? -18.122 -1.524 1.235 1.00 98.44 188 GLU A CA 1
ATOM 1496 C C . GLU A 1 188 ? -16.867 -2.403 1.105 1.00 98.44 188 GLU A C 1
ATOM 1498 O O . GLU A 1 188 ? -16.973 -3.628 1.169 1.00 98.44 188 GLU A O 1
ATOM 1503 N N . VAL A 1 189 ? -15.672 -1.802 1.019 1.00 98.50 189 VAL A N 1
ATOM 1504 C CA . VAL A 1 189 ? -14.396 -2.542 0.931 1.00 98.50 189 VAL A CA 1
ATOM 1505 C C . VAL A 1 189 ? -14.166 -3.421 2.162 1.00 98.50 189 VAL A C 1
ATOM 1507 O O . VAL A 1 189 ? -13.775 -4.583 2.042 1.00 98.50 189 VAL A O 1
ATOM 1510 N N . LEU A 1 190 ? -14.413 -2.893 3.364 1.00 98.50 190 LEU A N 1
ATOM 1511 C CA . LEU A 1 190 ? -14.221 -3.659 4.598 1.00 98.50 190 LEU A CA 1
ATOM 1512 C C . LEU A 1 190 ? -15.303 -4.727 4.785 1.00 98.50 190 LEU A C 1
ATOM 1514 O O . LEU A 1 190 ? -15.003 -5.810 5.285 1.00 98.50 190 LEU A O 1
ATOM 1518 N N . ALA A 1 191 ? -16.542 -4.459 4.367 1.00 98.44 191 ALA A N 1
ATOM 1519 C CA . ALA A 1 191 ? -17.611 -5.454 4.348 1.00 98.44 191 ALA A CA 1
ATOM 1520 C C . ALA A 1 191 ? -17.259 -6.635 3.435 1.00 98.44 191 ALA A C 1
ATOM 1522 O O . ALA A 1 191 ? -17.308 -7.783 3.875 1.00 98.44 191 ALA A O 1
ATOM 1523 N N . GLU A 1 192 ? -16.826 -6.348 2.205 1.00 98.00 192 GLU A N 1
ATOM 1524 C CA . GLU A 1 192 ? -16.399 -7.367 1.248 1.00 98.00 192 GLU A CA 1
ATOM 1525 C C . GLU A 1 192 ? -15.233 -8.194 1.805 1.00 98.00 192 GLU A C 1
ATOM 1527 O O . GLU A 1 192 ? -15.268 -9.425 1.768 1.00 98.00 192 GLU A O 1
ATOM 1532 N N . ALA A 1 193 ? -14.224 -7.543 2.393 1.00 98.00 193 ALA A N 1
ATOM 1533 C CA . ALA A 1 193 ? -13.084 -8.234 2.992 1.00 98.00 193 ALA A CA 1
ATOM 1534 C C . ALA A 1 193 ? -13.496 -9.173 4.140 1.00 98.00 193 ALA A C 1
ATOM 1536 O O . ALA A 1 193 ? -12.959 -10.279 4.252 1.00 98.00 193 ALA A O 1
ATOM 1537 N N . ILE A 1 194 ? -14.467 -8.770 4.972 1.00 98.25 194 ILE A N 1
ATOM 1538 C CA . ILE A 1 194 ? -15.032 -9.614 6.037 1.00 98.25 194 ILE A CA 1
ATOM 1539 C C . ILE A 1 194 ? -15.702 -10.854 5.442 1.00 98.25 194 ILE A C 1
ATOM 1541 O O . ILE A 1 194 ? -15.475 -11.962 5.932 1.00 98.25 194 ILE A O 1
ATOM 1545 N N . ASP A 1 195 ? -16.512 -10.688 4.400 1.00 97.62 195 ASP A N 1
ATOM 1546 C CA . ASP A 1 195 ? -17.227 -11.802 3.778 1.00 97.62 195 ASP A CA 1
ATOM 1547 C C . ASP A 1 195 ? -16.267 -12.762 3.061 1.00 97.62 195 ASP A C 1
ATOM 1549 O O . ASP A 1 195 ? -16.385 -13.979 3.219 1.00 97.62 195 ASP A O 1
ATOM 1553 N N . GLN A 1 196 ? -15.244 -12.239 2.379 1.00 96.06 196 GLN A N 1
ATOM 1554 C CA . GLN A 1 196 ? -14.169 -13.041 1.789 1.00 96.06 196 GLN A CA 1
ATOM 1555 C C . GLN A 1 196 ? -13.372 -13.816 2.850 1.00 96.06 196 GLN A C 1
ATOM 1557 O O . GLN A 1 196 ? -13.048 -14.991 2.661 1.00 96.06 196 GLN A O 1
ATOM 1562 N N . ALA A 1 197 ? -13.023 -13.179 3.972 1.00 96.44 197 ALA A N 1
ATOM 1563 C CA . ALA A 1 197 ? -12.317 -13.837 5.067 1.00 96.44 197 ALA A CA 1
ATOM 1564 C C . ALA A 1 197 ? -13.176 -14.943 5.695 1.00 96.44 197 ALA A C 1
ATOM 1566 O O . ALA A 1 197 ? -12.694 -16.067 5.844 1.00 96.44 197 ALA A O 1
ATOM 1567 N N . ARG A 1 198 ? -14.460 -14.668 5.960 1.00 96.31 198 ARG A N 1
ATOM 1568 C CA . ARG A 1 198 ? -15.414 -15.649 6.494 1.00 96.31 198 ARG A CA 1
ATOM 1569 C C . ARG A 1 198 ? -15.595 -16.841 5.556 1.00 96.31 198 ARG A C 1
ATOM 1571 O O . ARG A 1 198 ? -15.511 -17.976 6.014 1.00 96.31 198 ARG A O 1
ATOM 1578 N N . GLY A 1 199 ? -15.805 -16.599 4.260 1.00 96.31 199 GLY A N 1
ATOM 1579 C CA . GLY A 1 199 ? -15.957 -17.658 3.256 1.00 96.31 199 GLY A CA 1
ATOM 1580 C C . GLY A 1 199 ? -14.724 -18.559 3.139 1.00 96.31 199 GLY A C 1
ATOM 1581 O O . GLY A 1 199 ? -14.852 -19.745 2.855 1.00 96.31 199 GLY A O 1
ATOM 1582 N N . ALA A 1 200 ? -13.539 -18.018 3.431 1.00 95.44 200 ALA A N 1
ATOM 1583 C CA . ALA A 1 200 ? -12.281 -18.759 3.479 1.00 95.44 200 ALA A CA 1
ATOM 1584 C C . ALA A 1 200 ? -11.956 -19.365 4.863 1.00 95.44 200 ALA A C 1
ATOM 1586 O O . ALA A 1 200 ? -10.857 -19.885 5.047 1.00 95.44 200 ALA A O 1
ATOM 1587 N N . GLY A 1 201 ? -12.848 -19.259 5.857 1.00 95.81 201 GLY A N 1
ATOM 1588 C CA . GLY A 1 201 ? -12.602 -19.745 7.222 1.00 95.81 201 GLY A CA 1
ATOM 1589 C C . GLY A 1 201 ? -11.502 -18.988 7.983 1.00 95.81 201 GLY A C 1
ATOM 1590 O O . GLY A 1 201 ? -10.941 -19.514 8.942 1.00 95.81 201 GLY A O 1
ATOM 1591 N N . ARG A 1 202 ? -11.164 -17.765 7.558 1.00 96.06 202 ARG A N 1
ATOM 1592 C CA . ARG A 1 202 ? -10.150 -16.909 8.193 1.00 96.06 202 ARG A CA 1
ATOM 1593 C C . ARG A 1 202 ? -10.766 -16.057 9.312 1.00 96.06 202 ARG A C 1
ATOM 1595 O O . ARG A 1 202 ? -11.951 -15.722 9.244 1.00 96.06 202 ARG A O 1
ATOM 1602 N N . PRO A 1 203 ? -9.984 -15.675 10.339 1.00 95.25 203 PRO A N 1
ATOM 1603 C CA . PRO A 1 203 ? -10.473 -14.817 11.414 1.00 95.25 203 PRO A CA 1
ATOM 1604 C C . PRO A 1 203 ? -10.890 -13.436 10.888 1.00 95.25 203 PRO A C 1
ATOM 1606 O O . PRO A 1 203 ? -10.206 -12.848 10.059 1.00 95.25 203 PRO A O 1
ATOM 1609 N N . THR A 1 204 ? -11.997 -12.897 11.406 1.00 97.62 204 THR A N 1
ATOM 1610 C CA . THR A 1 204 ? -12.541 -11.585 10.996 1.00 97.62 204 THR A CA 1
ATOM 1611 C C . THR A 1 204 ? -12.484 -10.527 12.096 1.00 97.62 204 THR A C 1
ATOM 1613 O O . THR A 1 204 ? -12.991 -9.424 11.908 1.00 97.62 204 THR A O 1
ATOM 1616 N N . ALA A 1 205 ? -11.923 -10.858 13.264 1.00 97.25 205 ALA A N 1
ATOM 1617 C CA . ALA A 1 205 ? -11.931 -9.982 14.435 1.00 97.25 205 ALA A CA 1
ATOM 1618 C C . ALA A 1 205 ? -11.305 -8.612 14.129 1.00 97.25 205 ALA A C 1
ATOM 1620 O O . ALA A 1 205 ? -11.873 -7.579 14.480 1.00 97.25 205 ALA A O 1
ATOM 1621 N N . GLU A 1 206 ? -10.165 -8.615 13.436 1.00 95.75 206 GLU A N 1
ATOM 1622 C CA . GLU A 1 206 ? -9.425 -7.396 13.122 1.00 95.75 206 GLU A CA 1
ATOM 1623 C C . GLU A 1 206 ? -10.103 -6.566 12.031 1.00 95.75 206 GLU A C 1
ATOM 1625 O O . GLU A 1 206 ? -10.248 -5.358 12.174 1.00 95.75 206 GLU A O 1
ATOM 1630 N N . LEU A 1 207 ? -10.657 -7.208 11.003 1.00 98.06 207 LEU A N 1
ATOM 1631 C CA . LEU A 1 207 ? -11.452 -6.524 9.981 1.00 98.06 207 LEU A CA 1
ATOM 1632 C C . LEU A 1 207 ? -12.674 -5.794 10.569 1.00 98.06 207 LEU A C 1
ATOM 1634 O O . LEU A 1 207 ? -12.960 -4.660 10.182 1.00 98.06 207 LEU A O 1
ATOM 1638 N N . TRP A 1 208 ? -13.372 -6.400 11.537 1.00 98.56 208 TRP A N 1
ATOM 1639 C CA . TRP A 1 208 ? -14.454 -5.722 12.263 1.00 98.56 208 TRP A CA 1
ATOM 1640 C C . TRP A 1 208 ? -13.950 -4.534 13.082 1.00 98.56 208 TRP A C 1
ATOM 1642 O O . TRP A 1 208 ? -14.590 -3.479 13.083 1.00 98.56 208 TRP A O 1
ATOM 1652 N N . ALA A 1 209 ? -12.804 -4.685 13.751 1.00 98.12 209 ALA A N 1
ATOM 1653 C CA . ALA A 1 209 ? -12.194 -3.604 14.512 1.00 98.12 209 ALA A CA 1
ATOM 1654 C C . ALA A 1 209 ? -11.842 -2.421 13.604 1.00 98.12 209 ALA A C 1
ATOM 1656 O O . ALA A 1 209 ? -12.260 -1.296 13.879 1.00 98.12 209 ALA A O 1
ATOM 1657 N N . GLN A 1 210 ? -11.171 -2.678 12.480 1.00 98.19 210 GLN A N 1
ATOM 1658 C CA . GLN A 1 210 ? -10.824 -1.653 11.501 1.00 98.19 210 GLN A CA 1
ATOM 1659 C C . GLN A 1 210 ? -12.081 -0.981 10.940 1.00 98.19 210 GLN A C 1
ATOM 1661 O O . GLN A 1 210 ? -12.173 0.246 10.967 1.00 98.19 210 GLN A O 1
ATOM 1666 N N . ARG A 1 211 ? -13.117 -1.740 10.554 1.00 98.38 211 ARG A N 1
ATOM 1667 C CA . ARG A 1 211 ? -14.401 -1.166 10.102 1.00 98.38 211 ARG A CA 1
ATOM 1668 C C . ARG A 1 211 ? -15.020 -0.230 11.138 1.00 98.38 211 ARG A C 1
ATOM 1670 O O . ARG A 1 211 ? -15.479 0.856 10.784 1.00 98.38 211 ARG A O 1
ATOM 1677 N N . GLY A 1 212 ? -14.963 -0.595 12.417 1.00 98.38 212 GLY A N 1
ATOM 1678 C CA . GLY A 1 212 ? -15.374 0.270 13.520 1.00 98.38 212 GLY A CA 1
ATOM 1679 C C . GLY A 1 212 ? -14.517 1.531 13.670 1.00 98.38 212 GLY A C 1
ATOM 1680 O O . GLY A 1 212 ? -15.060 2.624 13.815 1.00 98.38 212 GLY A O 1
ATOM 1681 N N . ILE A 1 213 ? -13.189 1.414 13.578 1.00 98.06 213 ILE A N 1
ATOM 1682 C CA . ILE A 1 213 ? -12.242 2.543 13.656 1.00 98.06 213 ILE A CA 1
ATOM 1683 C C . ILE A 1 213 ? -12.455 3.533 12.503 1.00 98.06 213 ILE A C 1
ATOM 1685 O O . ILE A 1 213 ? -12.421 4.747 12.720 1.00 98.06 213 ILE A O 1
ATOM 1689 N N . HIS A 1 214 ? -12.679 3.037 11.285 1.00 97.88 214 HIS A N 1
ATOM 1690 C CA . HIS A 1 214 ? -12.970 3.879 10.128 1.00 97.88 214 HIS A CA 1
ATOM 1691 C C . HIS A 1 214 ? -14.327 4.571 10.273 1.00 97.88 214 HIS A C 1
ATOM 1693 O O . HIS A 1 214 ? -14.382 5.789 10.131 1.00 97.88 214 HIS A O 1
ATOM 1699 N N . THR A 1 215 ? -15.374 3.833 10.658 1.00 98.19 215 THR A N 1
ATOM 1700 C CA . THR A 1 215 ? -16.723 4.375 10.918 1.00 98.19 215 THR A CA 1
ATOM 1701 C C . THR A 1 215 ? -16.697 5.476 11.981 1.00 98.19 215 THR A C 1
ATOM 1703 O O . THR A 1 215 ? -17.273 6.545 11.787 1.00 98.19 215 THR A O 1
ATOM 1706 N N . LEU A 1 216 ? -15.933 5.277 13.061 1.00 96.88 216 LEU A N 1
ATOM 1707 C CA . LEU A 1 216 ? -15.716 6.304 14.081 1.00 96.88 216 LEU A CA 1
ATOM 1708 C C . LEU A 1 216 ? -15.036 7.551 13.499 1.00 96.88 216 LEU A C 1
ATOM 1710 O O . LEU A 1 216 ? -15.360 8.673 13.872 1.00 96.88 216 LEU A O 1
ATOM 1714 N N . GLY A 1 217 ? -14.095 7.360 12.573 1.00 95.94 217 GLY A N 1
ATOM 1715 C CA . GLY A 1 217 ? -13.418 8.443 11.864 1.00 95.94 217 GLY A CA 1
ATOM 1716 C C . GLY A 1 217 ? -14.342 9.322 11.016 1.00 95.94 217 GLY A C 1
ATOM 1717 O O . GLY A 1 217 ? -13.976 10.466 10.766 1.00 95.94 217 GLY A O 1
ATOM 1718 N N . PHE A 1 218 ? -15.512 8.816 10.617 1.00 96.94 218 PHE A N 1
ATOM 1719 C CA . PHE A 1 218 ? -16.559 9.570 9.917 1.00 96.94 218 PHE A CA 1
ATOM 1720 C C . PHE A 1 218 ? -17.607 10.181 10.865 1.00 96.94 218 PHE A C 1
ATOM 1722 O O . PHE A 1 218 ? -18.463 10.941 10.425 1.00 96.94 218 PHE A O 1
ATOM 1729 N N . GLY A 1 219 ? -17.531 9.893 12.169 1.00 96.19 219 GLY A N 1
ATOM 1730 C CA . GLY A 1 219 ? -18.417 10.462 13.189 1.00 96.19 219 GLY A CA 1
ATOM 1731 C C . GLY A 1 219 ? -19.663 9.634 13.520 1.00 96.19 219 GLY A C 1
ATOM 1732 O O . GLY A 1 219 ? -20.460 10.063 14.353 1.00 96.19 219 GLY A O 1
ATOM 1733 N N . ASP A 1 220 ? -19.835 8.441 12.939 1.00 96.44 220 ASP A N 1
ATOM 1734 C CA . ASP A 1 220 ? -20.939 7.532 13.287 1.00 96.44 220 ASP A CA 1
ATOM 1735 C C . ASP A 1 220 ? -20.576 6.673 14.510 1.00 96.44 220 ASP A C 1
ATOM 1737 O O . ASP A 1 220 ? -20.216 5.495 14.442 1.00 96.44 220 ASP A O 1
ATOM 1741 N N . ASP A 1 221 ? -20.663 7.315 15.670 1.00 96.06 221 ASP A N 1
ATOM 1742 C CA . ASP A 1 221 ? -20.353 6.765 16.989 1.00 96.06 221 ASP A CA 1
ATOM 1743 C C . ASP A 1 221 ? -21.152 5.497 17.341 1.00 96.06 221 ASP A C 1
ATOM 1745 O O . ASP A 1 221 ? -20.682 4.646 18.103 1.00 96.06 221 ASP A O 1
ATOM 1749 N N . SER A 1 222 ? -22.387 5.394 16.843 1.00 96.19 222 SER A N 1
ATOM 1750 C CA . SER A 1 222 ? -23.294 4.285 17.145 1.00 96.19 222 SER A CA 1
ATOM 1751 C C . SER A 1 222 ? -22.887 3.048 16.352 1.00 96.19 222 SER A C 1
ATOM 1753 O O . SER A 1 222 ? -22.603 1.995 16.932 1.00 96.19 222 SER A O 1
ATOM 1755 N N . ARG A 1 223 ? -22.759 3.194 15.028 1.00 97.38 223 ARG A N 1
ATOM 1756 C CA . ARG A 1 223 ? -22.364 2.099 14.136 1.00 97.38 223 ARG A CA 1
ATOM 1757 C C . ARG A 1 223 ? -20.932 1.647 14.401 1.00 97.38 223 ARG A C 1
ATOM 1759 O O . ARG A 1 223 ? -20.657 0.448 14.411 1.00 97.38 223 ARG A O 1
ATOM 1766 N N . ALA A 1 224 ? -20.035 2.583 14.720 1.00 97.88 224 ALA A N 1
ATOM 1767 C CA . ALA A 1 224 ? -18.680 2.255 15.144 1.00 97.88 224 ALA A CA 1
ATOM 1768 C C . ALA A 1 224 ? -18.672 1.337 16.372 1.00 97.88 224 ALA A C 1
ATOM 1770 O O . ALA A 1 224 ? -17.959 0.335 16.382 1.00 97.88 224 ALA A O 1
ATOM 1771 N N . ARG A 1 225 ? -19.483 1.638 17.397 1.00 97.69 225 ARG A N 1
ATOM 1772 C CA . ARG A 1 225 ? -19.592 0.795 18.598 1.00 97.69 225 ARG A CA 1
ATOM 1773 C C . ARG A 1 225 ? -20.125 -0.601 18.284 1.00 97.69 225 ARG A C 1
ATOM 1775 O O . ARG A 1 225 ? -19.597 -1.549 18.859 1.00 97.69 225 ARG A O 1
ATOM 1782 N N . ASP A 1 226 ? -21.095 -0.744 17.377 1.00 98.38 226 ASP A N 1
ATOM 1783 C CA . ASP A 1 226 ? -21.570 -2.069 16.939 1.00 98.38 226 ASP A CA 1
ATOM 1784 C C . ASP A 1 226 ? -20.429 -2.891 16.319 1.00 98.38 226 ASP A C 1
ATOM 1786 O O . ASP A 1 226 ? -20.140 -4.006 16.759 1.00 98.38 226 ASP A O 1
ATOM 1790 N N . TYR A 1 227 ? -19.705 -2.321 15.352 1.00 98.56 227 TYR A N 1
ATOM 1791 C CA . TYR A 1 227 ? -18.596 -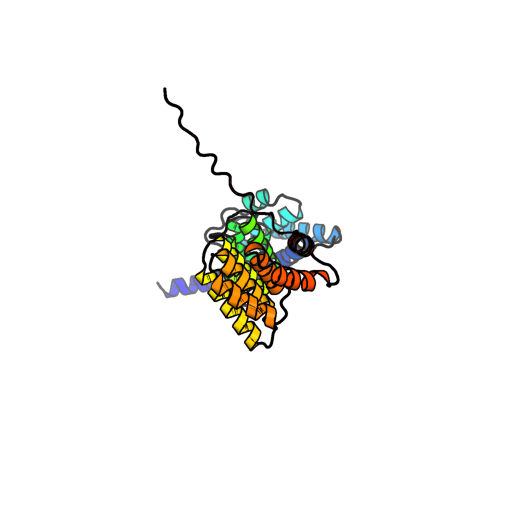3.012 14.686 1.00 98.56 227 TYR A CA 1
ATOM 1792 C C . TYR A 1 227 ? -17.444 -3.349 15.634 1.00 98.56 227 TYR A C 1
ATOM 1794 O O . TYR A 1 227 ? -16.947 -4.477 15.626 1.00 98.56 227 TYR A O 1
ATOM 1802 N N . LEU A 1 228 ? -17.055 -2.411 16.498 1.00 98.44 228 LEU A N 1
ATOM 1803 C CA . LEU A 1 228 ? -16.044 -2.663 17.522 1.00 98.44 228 LEU A CA 1
ATOM 1804 C C . LEU A 1 228 ? -16.520 -3.733 18.516 1.00 98.44 228 LEU A C 1
ATOM 1806 O O . LEU A 1 228 ? -15.735 -4.589 18.906 1.00 98.44 228 LEU A O 1
ATOM 1810 N N . GLY A 1 229 ? -17.800 -3.740 18.895 1.00 98.06 229 GLY A N 1
ATOM 1811 C CA . GLY A 1 229 ? -18.383 -4.771 19.755 1.00 98.06 229 GLY A CA 1
ATOM 1812 C C . GLY A 1 229 ? -18.270 -6.169 19.144 1.00 98.06 229 GLY A C 1
ATOM 1813 O O . GLY A 1 229 ? -17.839 -7.103 19.821 1.00 98.06 229 GLY A O 1
ATOM 1814 N N . ARG A 1 230 ? -18.558 -6.305 17.843 1.00 98.31 230 ARG A N 1
ATOM 1815 C CA . ARG A 1 230 ? -18.354 -7.559 17.094 1.00 98.31 230 ARG A CA 1
ATOM 1816 C C . ARG A 1 230 ? -16.884 -7.976 17.074 1.00 98.31 230 ARG A C 1
ATOM 1818 O O . ARG A 1 230 ? -16.579 -9.131 17.359 1.00 98.31 230 ARG A O 1
ATOM 1825 N N . GLY A 1 231 ? -15.974 -7.042 16.788 1.00 97.69 231 GLY A N 1
ATOM 1826 C CA . GLY A 1 231 ? -14.530 -7.297 16.813 1.00 97.69 231 GLY A CA 1
ATOM 1827 C C . GLY A 1 231 ? -14.040 -7.755 18.190 1.00 97.69 231 GLY A C 1
ATOM 1828 O O . GLY A 1 231 ? -13.293 -8.728 18.288 1.00 97.69 231 GLY A O 1
ATOM 1829 N N . LEU A 1 232 ? -14.512 -7.112 19.262 1.00 96.38 232 LEU A N 1
ATOM 1830 C CA . LEU A 1 232 ? -14.199 -7.467 20.648 1.00 96.38 232 LEU A CA 1
ATOM 1831 C C . LEU A 1 232 ? -14.720 -8.862 21.012 1.00 96.38 232 LEU A C 1
ATOM 1833 O O . LEU A 1 232 ? -13.977 -9.647 21.596 1.00 96.38 232 LEU A O 1
ATOM 1837 N N . ALA A 1 233 ? -15.962 -9.189 20.644 1.00 96.94 233 ALA A N 1
ATOM 1838 C CA . ALA A 1 233 ? -16.546 -10.512 20.881 1.00 96.94 233 ALA A CA 1
ATOM 1839 C C . ALA A 1 233 ? -15.751 -11.636 20.190 1.00 96.94 233 ALA A C 1
ATOM 1841 O O . ALA A 1 233 ? -15.743 -12.771 20.658 1.00 96.94 233 ALA A O 1
ATOM 1842 N N . MET A 1 234 ? -15.045 -11.306 19.105 1.00 96.38 234 MET A N 1
ATOM 1843 C CA . MET A 1 234 ? -14.139 -12.203 18.383 1.00 96.38 234 MET A CA 1
ATOM 1844 C C . MET A 1 234 ? -12.675 -12.119 18.858 1.00 96.38 234 MET A C 1
ATOM 1846 O O . MET A 1 234 ? -11.808 -12.770 18.281 1.00 96.38 234 MET A O 1
ATOM 1850 N N . GLY A 1 235 ? -12.380 -11.328 19.894 1.00 93.25 235 GLY A N 1
ATOM 1851 C CA . GLY A 1 235 ? -11.056 -11.236 20.512 1.00 93.25 235 GLY A CA 1
ATOM 1852 C C . GLY A 1 235 ? -10.100 -10.199 19.911 1.00 93.25 235 GLY A C 1
ATOM 1853 O O . GLY A 1 235 ? -8.901 -10.271 20.188 1.00 93.25 235 GLY A O 1
ATOM 1854 N N . SER A 1 236 ? -10.573 -9.226 19.117 1.00 93.69 236 SER A N 1
ATOM 1855 C CA . SER A 1 236 ? -9.697 -8.145 18.634 1.00 93.69 236 SER A CA 1
ATOM 1856 C C . SER A 1 236 ? -9.253 -7.234 19.782 1.00 93.69 236 SER A C 1
ATOM 1858 O O . SER A 1 236 ? -10.058 -6.655 20.522 1.00 93.69 236 SER A O 1
ATOM 1860 N N . ARG A 1 237 ? -7.932 -7.073 19.900 1.00 91.56 237 ARG A N 1
ATOM 1861 C CA . ARG A 1 237 ? -7.301 -6.165 20.866 1.00 91.56 237 ARG A CA 1
ATOM 1862 C C . ARG A 1 237 ? -7.527 -4.703 20.491 1.00 91.56 237 ARG A C 1
ATOM 1864 O O . ARG A 1 237 ? -7.743 -3.886 21.387 1.00 91.56 237 ARG A O 1
ATOM 1871 N N . ASP A 1 238 ? -7.534 -4.392 19.200 1.00 92.50 238 ASP A N 1
ATOM 1872 C CA . ASP A 1 238 ? -7.742 -3.037 18.688 1.00 92.50 238 ASP A CA 1
ATOM 1873 C C . ASP A 1 238 ? -9.173 -2.567 18.959 1.00 92.50 238 ASP A C 1
ATOM 1875 O O . ASP A 1 238 ? -9.382 -1.439 19.417 1.00 92.50 238 ASP A O 1
ATOM 1879 N N . ALA A 1 239 ? -10.153 -3.467 18.817 1.00 95.69 239 ALA A N 1
ATOM 1880 C CA . ALA A 1 239 ? -11.529 -3.205 19.220 1.00 95.69 239 ALA A CA 1
ATOM 1881 C C . ALA A 1 239 ? -11.651 -2.876 20.718 1.00 95.69 239 ALA A C 1
ATOM 1883 O O . ALA A 1 239 ? -12.275 -1.876 21.084 1.00 95.69 239 ALA A O 1
ATOM 1884 N N . SER A 1 240 ? -11.009 -3.675 21.582 1.00 94.44 240 SER A N 1
ATOM 1885 C CA . SER A 1 240 ? -10.969 -3.432 23.033 1.00 94.44 240 SER A CA 1
ATOM 1886 C C . SER A 1 240 ? -10.388 -2.056 23.364 1.00 94.44 240 SER A C 1
ATOM 1888 O O . SER A 1 240 ? -10.973 -1.298 2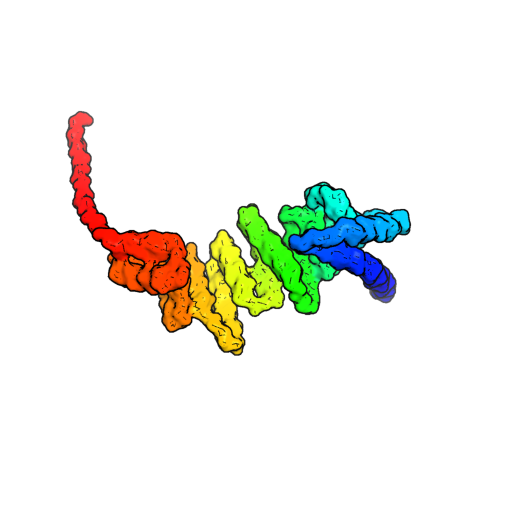4.138 1.00 94.44 240 SER A O 1
ATOM 1890 N N . LEU A 1 241 ? -9.250 -1.707 22.755 1.00 94.06 241 LEU A N 1
ATOM 1891 C CA . LEU A 1 241 ? -8.587 -0.420 22.967 1.00 94.06 241 LEU A CA 1
ATOM 1892 C C . LEU A 1 241 ? -9.447 0.758 22.508 1.00 94.06 241 LEU A C 1
ATOM 1894 O O . LEU A 1 241 ? -9.526 1.773 23.207 1.00 94.06 241 LEU A O 1
ATOM 1898 N N . MET A 1 242 ? -10.097 0.636 21.351 1.00 95.88 242 MET A N 1
ATOM 1899 C CA . MET A 1 242 ? -10.921 1.715 20.820 1.00 95.88 242 MET A CA 1
ATOM 1900 C C . MET A 1 242 ? -12.193 1.922 21.652 1.00 95.88 242 MET A C 1
ATOM 1902 O O . MET A 1 242 ? -12.518 3.061 21.988 1.00 95.88 242 MET A O 1
ATOM 1906 N N . LEU A 1 243 ? -12.866 0.846 22.077 1.00 96.81 243 LEU A N 1
ATOM 1907 C CA . LEU A 1 243 ? -14.013 0.940 22.990 1.00 96.81 243 LEU A CA 1
ATOM 1908 C C . LEU A 1 243 ? -13.612 1.538 24.342 1.00 96.81 243 LEU A C 1
ATOM 1910 O O . LEU A 1 243 ? -14.285 2.446 24.826 1.00 96.81 243 LEU A O 1
ATOM 1914 N N . ALA A 1 244 ? -12.469 1.125 24.901 1.00 95.88 244 ALA A N 1
ATOM 1915 C CA . ALA A 1 244 ? -11.949 1.688 26.145 1.00 95.88 244 ALA A CA 1
ATOM 1916 C C . ALA A 1 244 ? -11.721 3.204 26.046 1.00 95.88 244 ALA A C 1
ATOM 1918 O O . ALA A 1 244 ? -12.026 3.957 26.975 1.00 95.88 244 ALA A O 1
ATOM 1919 N N . ARG A 1 245 ? -11.221 3.674 24.897 1.00 95.06 245 ARG A N 1
ATOM 1920 C CA . ARG A 1 245 ? -11.062 5.105 24.617 1.00 95.06 245 ARG A CA 1
ATOM 1921 C C . ARG A 1 245 ? -12.412 5.819 24.544 1.00 95.06 245 ARG A C 1
ATOM 1923 O O . ARG A 1 245 ? -12.554 6.882 25.149 1.00 95.06 245 ARG A O 1
ATOM 1930 N N . LEU A 1 246 ? -13.395 5.252 23.845 1.00 95.25 246 LEU A N 1
ATOM 1931 C CA . LEU A 1 246 ? -14.745 5.818 23.761 1.00 95.25 246 LEU A CA 1
ATOM 1932 C C . LEU A 1 246 ? -15.412 5.901 25.139 1.00 95.25 246 LEU A C 1
ATOM 1934 O O . LEU A 1 246 ? -16.052 6.904 25.461 1.00 95.25 246 LEU A O 1
ATOM 1938 N N . ASP A 1 247 ? -15.236 4.880 25.972 1.00 95.56 247 ASP A N 1
ATOM 1939 C CA . ASP A 1 247 ? -15.728 4.858 27.347 1.00 95.56 247 ASP A CA 1
ATOM 1940 C C . ASP A 1 247 ? -15.052 5.919 28.213 1.00 95.56 247 ASP A C 1
ATOM 1942 O O . ASP A 1 247 ? -15.727 6.594 28.992 1.00 95.56 247 ASP A O 1
ATOM 1946 N N . LEU A 1 248 ? -13.740 6.117 28.049 1.00 94.38 248 LEU A N 1
ATOM 1947 C CA . LEU A 1 248 ? -12.994 7.135 28.784 1.00 94.38 248 LEU A CA 1
ATOM 1948 C C . LEU A 1 248 ? -13.510 8.541 28.459 1.00 94.38 248 LEU A C 1
ATOM 1950 O O . LEU A 1 248 ? -13.789 9.310 29.379 1.00 94.38 248 LEU A O 1
ATOM 1954 N N . VAL A 1 249 ? -13.690 8.847 27.169 1.00 92.06 249 VAL A N 1
ATOM 1955 C CA . VAL A 1 249 ? -14.254 10.126 26.698 1.00 92.06 249 VAL A CA 1
ATOM 1956 C C . VAL A 1 249 ? -15.691 10.313 27.195 1.00 92.06 249 VAL A C 1
ATOM 1958 O O . VAL A 1 249 ? -16.060 11.407 27.608 1.00 92.06 249 VAL A O 1
ATOM 1961 N N . SER A 1 250 ? -16.480 9.237 27.251 1.00 91.31 250 SER A N 1
ATOM 1962 C CA . SER A 1 250 ? -17.868 9.262 27.744 1.00 91.31 250 SER A CA 1
ATOM 1963 C C . SER A 1 250 ? -17.982 9.297 29.278 1.00 91.31 250 SER A C 1
ATOM 1965 O O . SER A 1 250 ? -19.081 9.197 29.820 1.00 91.31 250 SER A O 1
ATOM 1967 N N . GLY A 1 251 ? -16.865 9.352 30.012 1.00 92.00 251 GLY A N 1
ATOM 1968 C CA . GLY A 1 251 ? -16.849 9.322 31.478 1.00 92.00 251 GLY A CA 1
ATOM 1969 C C . GLY A 1 251 ? -17.132 7.950 32.106 1.00 92.00 251 GLY A C 1
ATOM 1970 O O . GLY A 1 251 ? -17.155 7.836 33.334 1.00 92.00 251 GLY A O 1
ATOM 1971 N N . ARG A 1 252 ? -17.278 6.884 31.309 1.00 93.44 252 ARG A N 1
ATOM 1972 C CA . ARG A 1 252 ? -17.472 5.494 31.760 1.00 93.44 252 ARG A CA 1
ATOM 1973 C C . ARG A 1 252 ? -16.145 4.860 32.186 1.00 93.44 252 ARG A C 1
ATOM 1975 O O . ARG A 1 252 ? -15.695 3.857 31.636 1.00 93.44 252 ARG A O 1
ATOM 1982 N N . ARG A 1 253 ? -15.498 5.438 33.202 1.00 93.12 253 ARG A N 1
ATOM 1983 C CA . ARG A 1 253 ? -14.138 5.048 33.619 1.00 93.12 253 ARG A CA 1
ATOM 1984 C C . ARG A 1 253 ? -13.980 3.580 34.003 1.00 93.12 253 ARG A C 1
ATOM 1986 O O . ARG A 1 253 ? -12.920 3.024 33.749 1.00 93.12 253 ARG A O 1
ATOM 1993 N N . GLY A 1 254 ? -14.993 2.958 34.608 1.00 93.00 254 GLY A N 1
ATOM 1994 C CA . GLY A 1 254 ? -14.942 1.535 34.967 1.00 93.00 254 GLY A CA 1
ATOM 1995 C C . GLY A 1 254 ? -14.812 0.627 33.741 1.00 93.00 254 GLY A C 1
ATOM 1996 O O . GLY A 1 254 ? -13.942 -0.241 33.710 1.00 93.00 254 GLY A O 1
ATOM 1997 N N . ALA A 1 255 ? -15.611 0.892 32.704 1.00 93.00 255 ALA A N 1
ATOM 1998 C CA . ALA A 1 255 ? -15.555 0.171 31.435 1.00 93.00 255 ALA A CA 1
ATOM 1999 C C . ALA A 1 255 ? -14.247 0.463 30.679 1.00 93.00 255 ALA A C 1
ATOM 2001 O O . ALA A 1 255 ? -13.545 -0.466 30.281 1.00 93.00 255 ALA A O 1
ATOM 2002 N N . ALA A 1 256 ? -13.837 1.737 30.622 1.00 94.75 256 ALA A N 1
ATOM 2003 C CA . ALA A 1 256 ? -12.551 2.135 30.046 1.00 94.75 256 ALA A CA 1
ATOM 2004 C C . ALA A 1 256 ? -11.371 1.405 30.702 1.00 94.75 256 ALA A C 1
ATOM 2006 O O . ALA A 1 256 ? -10.490 0.877 30.026 1.00 94.75 256 ALA A O 1
ATOM 2007 N N . ARG A 1 257 ? -11.375 1.337 32.037 1.00 93.62 257 ARG A N 1
ATOM 2008 C CA . ARG A 1 257 ? -10.377 0.620 32.828 1.00 93.62 257 ARG A CA 1
ATOM 2009 C C . ARG A 1 257 ? -10.351 -0.855 32.431 1.00 93.62 257 ARG A C 1
ATOM 2011 O O . ARG A 1 257 ? -9.293 -1.357 32.067 1.00 93.62 257 ARG A O 1
ATOM 2018 N N . ALA A 1 258 ? -11.498 -1.535 32.440 1.00 91.12 258 ALA A N 1
ATOM 2019 C CA . ALA A 1 258 ? -11.581 -2.940 32.042 1.00 91.12 258 ALA A CA 1
ATOM 2020 C C . ALA A 1 258 ? -10.986 -3.186 30.641 1.00 91.12 258 ALA A C 1
ATOM 2022 O O . ALA A 1 258 ? -10.148 -4.076 30.487 1.00 91.12 258 ALA A O 1
ATOM 2023 N N . GLY A 1 259 ? -11.332 -2.344 29.663 1.00 90.50 259 GLY A N 1
ATOM 2024 C CA . GLY A 1 259 ? -10.825 -2.458 28.295 1.00 90.50 259 GLY A CA 1
ATOM 2025 C C . GLY A 1 259 ? -9.316 -2.203 28.162 1.00 90.50 259 GLY A C 1
ATOM 2026 O O . GLY A 1 259 ? -8.629 -2.979 27.500 1.00 90.50 259 GLY A O 1
ATOM 2027 N N . PHE A 1 260 ? -8.758 -1.187 28.837 1.00 92.31 260 PHE A N 1
ATOM 2028 C CA . PHE A 1 260 ? -7.305 -0.945 28.825 1.00 92.31 260 PHE A CA 1
ATOM 2029 C C . PHE A 1 260 ? -6.512 -2.020 29.584 1.00 92.31 260 PHE A C 1
ATOM 2031 O O . PHE A 1 260 ? -5.396 -2.349 29.178 1.00 92.31 260 PHE A O 1
ATOM 2038 N N . ARG A 1 261 ? -7.071 -2.601 30.660 1.00 89.06 261 ARG A N 1
ATOM 2039 C CA . ARG A 1 261 ? -6.414 -3.676 31.429 1.00 89.06 261 ARG A CA 1
ATOM 2040 C C . ARG A 1 261 ? -6.076 -4.865 30.543 1.00 89.06 261 ARG A C 1
ATOM 2042 O O . ARG A 1 261 ? -4.962 -5.375 30.618 1.00 89.06 261 ARG A O 1
ATOM 2049 N N . ALA A 1 262 ? -7.032 -5.286 29.715 1.00 81.75 262 ALA A N 1
ATOM 2050 C CA . ALA A 1 262 ? -6.869 -6.422 28.815 1.00 81.75 262 ALA A CA 1
ATOM 2051 C C . ALA A 1 262 ? -5.661 -6.242 27.879 1.00 81.75 262 ALA A C 1
ATOM 2053 O O . ALA A 1 262 ? -4.932 -7.192 27.613 1.00 81.75 262 ALA A O 1
ATOM 2054 N N . SER A 1 263 ? -5.398 -5.008 27.445 1.00 81.38 263 SER A N 1
ATOM 2055 C CA . SER A 1 263 ? -4.263 -4.672 26.582 1.00 81.38 263 SER A CA 1
ATOM 2056 C C . SER A 1 263 ? -2.938 -4.516 27.332 1.00 81.38 263 SER A C 1
ATOM 2058 O O . SER A 1 263 ? -1.880 -4.688 26.731 1.00 81.38 263 SER A O 1
ATOM 2060 N N . ILE A 1 264 ? -2.972 -4.196 28.631 1.00 85.88 264 ILE A N 1
ATOM 2061 C CA . ILE A 1 264 ? -1.764 -4.040 29.457 1.00 85.88 264 ILE A CA 1
ATOM 2062 C C . ILE A 1 264 ? -1.185 -5.375 29.911 1.00 85.88 264 ILE A C 1
ATOM 2064 O O . ILE A 1 264 ? 0.027 -5.499 30.040 1.00 85.88 264 ILE A O 1
ATOM 2068 N N . LEU A 1 265 ? -2.038 -6.376 30.124 1.00 81.75 265 LEU A N 1
ATOM 2069 C CA . LEU A 1 265 ? -1.621 -7.709 30.565 1.00 81.75 265 LEU A CA 1
ATOM 2070 C C . LEU A 1 265 ? -0.935 -8.542 29.458 1.00 81.75 265 LEU A C 1
ATOM 2072 O O . LEU A 1 265 ? -0.582 -9.693 29.695 1.00 81.75 265 LEU A O 1
ATOM 2076 N N . GLY A 1 266 ? -0.752 -7.987 28.255 1.00 74.88 266 GLY A N 1
ATOM 2077 C CA . GLY A 1 266 ? -0.013 -8.622 27.161 1.00 74.88 266 GLY A CA 1
ATOM 2078 C C . GLY A 1 266 ? 1.514 -8.510 27.294 1.00 74.88 266 GLY A C 1
ATOM 2079 O O . GLY A 1 266 ? 2.035 -7.735 28.089 1.00 74.88 266 GLY A O 1
ATOM 2080 N N . THR A 1 267 ? 2.245 -9.253 26.458 1.00 63.00 267 THR A N 1
ATOM 2081 C CA . THR A 1 267 ? 3.722 -9.349 26.466 1.00 63.00 267 THR A CA 1
ATOM 2082 C C . THR A 1 267 ? 4.461 -8.058 26.097 1.00 63.00 267 THR A C 1
ATOM 2084 O O . THR A 1 267 ? 5.647 -7.936 26.384 1.00 63.00 267 THR A O 1
ATOM 2087 N N . SER A 1 268 ? 3.787 -7.083 25.482 1.00 74.50 268 SER A N 1
ATOM 2088 C CA . SER A 1 268 ? 4.347 -5.756 25.207 1.00 74.50 268 SER A CA 1
ATOM 2089 C C . SER A 1 268 ? 3.218 -4.727 25.088 1.00 74.50 268 SER A C 1
ATOM 2091 O O . SER A 1 268 ? 2.615 -4.580 24.021 1.00 74.50 268 SER A O 1
ATOM 2093 N N . PRO A 1 269 ? 2.837 -4.059 26.188 1.00 77.12 269 PRO A N 1
ATOM 2094 C CA . PRO A 1 269 ? 1.742 -3.106 26.155 1.00 77.12 269 PRO A CA 1
ATOM 2095 C C . PRO A 1 269 ? 2.165 -1.824 25.436 1.00 77.12 269 PRO A C 1
ATOM 2097 O O . PRO A 1 269 ? 3.136 -1.171 25.811 1.00 77.12 269 PRO A O 1
ATOM 2100 N N . GLY A 1 270 ? 1.408 -1.433 24.409 1.00 81.25 270 GLY A N 1
ATOM 2101 C CA . GLY A 1 270 ? 1.665 -0.190 23.687 1.00 81.25 270 GLY A CA 1
ATOM 2102 C C . GLY A 1 270 ? 1.531 1.038 24.597 1.00 81.25 270 GLY A C 1
ATOM 2103 O O . GLY A 1 270 ? 0.650 1.093 25.460 1.00 81.25 270 GLY A O 1
ATOM 2104 N N . ALA A 1 271 ? 2.352 2.068 24.364 1.00 86.44 271 ALA A N 1
ATOM 2105 C CA . ALA A 1 271 ? 2.366 3.299 25.168 1.00 86.44 271 ALA A CA 1
ATOM 2106 C C . ALA A 1 271 ? 0.982 3.975 25.286 1.00 86.44 271 ALA A C 1
ATOM 2108 O O . ALA A 1 271 ? 0.669 4.637 26.275 1.00 86.44 271 ALA A O 1
ATOM 2109 N N . TRP A 1 272 ? 0.119 3.811 24.280 1.00 84.50 272 TRP A N 1
ATOM 2110 C CA . TRP A 1 272 ? -1.259 4.304 24.317 1.00 84.50 272 TRP A CA 1
ATOM 2111 C C . TRP A 1 272 ? -2.150 3.549 25.307 1.00 84.50 272 TRP A C 1
ATOM 2113 O O . TRP A 1 272 ? -2.921 4.192 26.016 1.00 84.50 272 TRP A O 1
ATOM 2123 N N . ALA A 1 273 ? -2.014 2.225 25.410 1.00 89.31 273 ALA A N 1
ATOM 2124 C CA . ALA A 1 273 ? -2.760 1.423 26.377 1.00 89.31 273 ALA A CA 1
ATOM 2125 C C . ALA A 1 273 ? -2.382 1.812 27.814 1.00 89.31 273 ALA A C 1
ATOM 2127 O O . ALA A 1 273 ? -3.257 2.037 28.648 1.00 89.31 273 ALA A O 1
ATOM 2128 N N . GLN A 1 274 ? -1.080 1.985 28.074 1.00 91.12 274 GLN A N 1
ATOM 2129 C CA . GLN A 1 274 ? -0.558 2.427 29.372 1.00 91.12 274 GLN A CA 1
ATOM 2130 C C . GLN A 1 274 ? -1.074 3.819 29.759 1.00 91.12 274 GLN A C 1
ATOM 2132 O O . GLN A 1 274 ? -1.571 4.009 30.870 1.00 91.12 274 GLN A O 1
ATOM 2137 N N . ARG A 1 275 ? -1.013 4.787 28.831 1.00 91.81 275 ARG A N 1
ATOM 2138 C CA . ARG A 1 275 ? -1.543 6.141 29.059 1.00 91.81 275 ARG A CA 1
ATOM 2139 C C . ARG A 1 275 ? -3.051 6.130 29.310 1.00 91.81 275 ARG A C 1
ATOM 2141 O O . ARG A 1 275 ? -3.508 6.749 30.266 1.00 91.81 275 ARG A O 1
ATOM 2148 N N . GLY A 1 276 ? -3.814 5.400 28.497 1.00 92.19 276 GLY A N 1
ATOM 2149 C CA . GLY A 1 276 ? -5.265 5.268 28.655 1.00 92.19 276 GLY A CA 1
ATOM 2150 C C . GLY A 1 276 ? -5.659 4.659 30.000 1.00 92.19 276 GLY A C 1
ATOM 2151 O O . GLY A 1 276 ? -6.538 5.180 30.688 1.00 92.19 276 GLY A O 1
ATOM 2152 N N . TRP A 1 277 ? -4.946 3.616 30.430 1.00 92.94 277 TRP A N 1
ATOM 2153 C CA . TRP A 1 277 ? -5.120 3.030 31.755 1.00 92.94 277 TRP A CA 1
ATOM 2154 C C . TRP A 1 277 ? -4.835 4.029 32.869 1.00 92.94 277 TRP A C 1
ATOM 2156 O O . TRP A 1 277 ? -5.699 4.216 33.721 1.00 92.94 277 TRP A O 1
ATOM 2166 N N . GLY A 1 278 ? -3.689 4.718 32.836 1.00 93.50 278 GLY A N 1
ATOM 2167 C CA . GLY A 1 278 ? -3.351 5.741 33.828 1.00 93.50 278 GLY A CA 1
ATOM 2168 C C . GLY A 1 278 ? -4.433 6.817 33.941 1.00 93.50 278 GLY A C 1
ATOM 2169 O O . GLY A 1 278 ? -4.904 7.109 35.038 1.00 93.50 278 GLY A O 1
ATOM 2170 N N . LEU A 1 279 ? -4.924 7.325 32.806 1.00 92.62 279 LEU A N 1
ATOM 2171 C CA . LEU A 1 279 ? -6.027 8.292 32.769 1.00 92.62 279 LEU A CA 1
ATOM 2172 C C . LEU A 1 279 ? -7.339 7.728 33.339 1.00 92.62 279 LEU A C 1
ATOM 2174 O O . LEU A 1 279 ? -8.099 8.456 33.976 1.00 92.62 279 LEU A O 1
ATOM 2178 N N . SER A 1 280 ? -7.607 6.432 33.160 1.00 93.44 280 SER A N 1
ATOM 2179 C CA . SER A 1 280 ? -8.782 5.764 33.740 1.00 93.44 280 SER A CA 1
ATOM 2180 C C . SER A 1 280 ? -8.707 5.590 35.269 1.00 93.44 280 SER A C 1
ATOM 2182 O O . SER A 1 280 ? -9.729 5.316 35.914 1.00 93.44 280 SER A O 1
ATOM 2184 N N . LEU A 1 281 ? -7.513 5.739 35.861 1.00 93.00 281 LEU A N 1
ATOM 2185 C CA . LEU A 1 281 ? -7.289 5.700 37.310 1.00 93.00 281 LEU A CA 1
ATOM 2186 C C . LEU A 1 281 ? -7.458 7.065 37.980 1.00 93.00 281 LEU A C 1
ATOM 2188 O O . LEU A 1 281 ? -7.716 7.108 39.182 1.00 93.00 281 LEU A O 1
ATOM 2192 N N . LEU A 1 282 ? -7.339 8.160 37.226 1.00 90.69 282 LEU A N 1
ATOM 2193 C CA . LEU A 1 282 ? -7.448 9.500 37.788 1.00 90.69 282 LEU A CA 1
ATOM 2194 C C . LEU A 1 282 ? -8.873 9.776 38.305 1.00 90.69 282 LEU A C 1
ATOM 2196 O O . LEU A 1 282 ? -9.860 9.372 37.669 1.00 90.69 282 LEU A O 1
ATOM 2200 N N . PRO A 1 283 ? -9.006 10.488 39.441 1.00 83.69 283 PRO A N 1
ATOM 2201 C CA . PRO A 1 283 ? -10.304 10.922 39.938 1.00 83.69 283 PRO A CA 1
ATOM 2202 C C . PRO A 1 283 ? -11.007 11.808 38.902 1.00 83.69 283 PRO A C 1
ATOM 2204 O O . PRO A 1 283 ? -10.380 12.407 38.024 1.00 83.69 283 PRO A O 1
ATOM 2207 N N . ARG A 1 284 ? -12.343 11.906 38.979 1.00 77.56 284 ARG A N 1
ATOM 2208 C CA . ARG A 1 284 ? -13.054 12.905 38.167 1.00 77.56 284 ARG A CA 1
ATOM 2209 C C . ARG A 1 284 ? -12.519 14.270 38.578 1.00 77.56 284 ARG A C 1
ATOM 2211 O O . ARG A 1 284 ? -12.498 14.511 39.785 1.00 77.56 284 ARG A O 1
ATOM 2218 N N . PRO A 1 285 ? -12.098 15.132 37.627 1.00 71.62 285 PRO A N 1
ATOM 2219 C CA . PRO A 1 285 ? -11.965 16.533 37.969 1.00 71.62 285 PRO A CA 1
ATOM 2220 C C . PRO A 1 285 ? -13.290 16.896 38.626 1.00 71.62 285 PRO A C 1
ATOM 2222 O O . PRO A 1 285 ? -14.352 16.618 38.051 1.00 71.62 285 PRO A O 1
ATOM 2225 N N . LYS A 1 286 ? -13.242 17.379 39.873 1.00 76.44 286 LYS A N 1
ATOM 2226 C CA . LYS A 1 286 ? -14.410 18.052 40.430 1.00 76.44 286 LYS A CA 1
ATOM 2227 C C . LYS A 1 286 ? -14.756 19.082 39.367 1.00 76.44 286 LYS A C 1
ATOM 2229 O O . LYS A 1 286 ? -13.853 19.785 38.920 1.00 76.44 286 LYS A O 1
ATOM 2234 N N . ALA A 1 287 ? -15.986 19.054 38.858 1.00 65.31 287 ALA A N 1
ATOM 2235 C CA . ALA A 1 287 ? -16.426 20.155 38.026 1.00 65.31 287 ALA A CA 1
ATOM 2236 C C . ALA A 1 287 ? -16.163 21.383 38.890 1.00 65.31 287 ALA A C 1
ATOM 2238 O O . ALA A 1 287 ? -16.750 21.477 39.972 1.00 65.31 287 ALA A O 1
ATOM 2239 N N . ASP A 1 288 ? -15.203 22.222 38.498 1.00 60.16 288 ASP A N 1
ATOM 2240 C CA . ASP A 1 288 ? -15.115 23.526 39.118 1.00 60.16 288 ASP A CA 1
ATOM 2241 C C . ASP A 1 288 ? -16.519 24.090 38.944 1.00 60.16 288 ASP A C 1
ATOM 2243 O O . ASP A 1 288 ? -17.039 24.054 37.818 1.00 60.16 288 ASP A O 1
ATOM 2247 N N . PRO A 1 289 ? -17.209 24.475 40.034 1.00 59.53 289 PRO A N 1
ATOM 2248 C CA . PRO A 1 289 ? -18.428 25.226 39.871 1.00 59.53 289 PRO A CA 1
ATOM 2249 C C . PRO A 1 289 ? -17.979 26.419 39.049 1.00 59.53 289 PRO A C 1
ATOM 2251 O O . PRO A 1 289 ? -17.179 27.225 39.523 1.00 59.53 289 PRO A O 1
ATOM 2254 N N . VAL A 1 290 ? -18.376 26.444 37.775 1.00 59.47 290 VAL A N 1
ATOM 2255 C CA . VAL A 1 290 ? -18.144 27.581 36.907 1.00 59.47 290 VAL A CA 1
ATOM 2256 C C . VAL A 1 290 ? -18.848 28.696 37.642 1.00 59.47 290 VAL A C 1
ATOM 2258 O O . VAL A 1 290 ? -20.073 28.803 37.624 1.00 59.47 290 VAL A O 1
ATOM 2261 N N . GLY A 1 291 ? -18.058 29.455 38.394 1.00 52.69 291 GLY A N 1
ATOM 2262 C CA . GLY A 1 291 ? -18.441 30.741 38.889 1.00 52.69 291 GLY A CA 1
ATOM 2263 C C . GLY A 1 291 ? -18.720 31.514 37.626 1.00 52.69 291 GLY A C 1
ATOM 2264 O O . GLY A 1 291 ? -17.805 32.047 37.002 1.00 52.69 291 GLY A O 1
ATOM 2265 N N . VAL A 1 292 ? -19.991 31.533 37.238 1.00 54.25 292 VAL A N 1
ATOM 2266 C CA . VAL A 1 292 ? -20.578 32.645 36.523 1.00 54.25 292 VAL A CA 1
ATOM 2267 C C . VAL A 1 292 ? -20.329 33.830 37.451 1.00 54.25 292 VAL A C 1
ATOM 2269 O O . VAL A 1 292 ? -21.164 34.194 38.272 1.00 54.25 292 VAL A O 1
ATOM 2272 N N . ARG A 1 293 ? -19.111 34.382 37.408 1.00 54.22 293 ARG A N 1
ATOM 2273 C CA . ARG A 1 293 ? -18.888 35.761 37.793 1.00 54.22 293 ARG A CA 1
ATOM 2274 C C . ARG A 1 293 ? -19.707 36.513 36.767 1.00 54.22 293 ARG A C 1
ATOM 2276 O O . ARG A 1 293 ? -19.265 36.701 35.637 1.00 54.22 293 ARG A O 1
ATOM 2283 N N . ALA A 1 294 ? -20.945 36.819 37.146 1.00 50.59 294 ALA A N 1
ATOM 2284 C CA . ALA A 1 294 ? -21.706 37.864 36.510 1.00 50.59 294 ALA A CA 1
ATOM 2285 C C . ALA A 1 294 ? -20.738 39.038 36.383 1.00 50.59 294 ALA A C 1
ATOM 2287 O O . ALA A 1 294 ? -20.216 39.528 37.386 1.00 50.59 294 ALA A O 1
ATOM 2288 N N . ILE A 1 295 ? -20.407 39.399 35.148 1.00 57.12 295 ILE A N 1
ATOM 2289 C CA . ILE A 1 295 ? -19.783 40.680 34.878 1.00 57.12 295 ILE A CA 1
ATOM 2290 C C . ILE A 1 295 ? -20.880 41.671 35.254 1.00 57.12 295 ILE A C 1
ATOM 2292 O O . ILE A 1 295 ? -21.808 41.897 34.484 1.00 57.12 295 ILE A O 1
ATOM 2296 N N . SER A 1 296 ? -20.856 42.145 36.499 1.00 52.22 296 SER A N 1
ATOM 2297 C CA . SER A 1 296 ? -21.645 43.291 36.908 1.00 52.22 296 SER A CA 1
ATOM 2298 C C . SER A 1 296 ? -21.134 44.454 36.072 1.00 52.22 296 SER A C 1
ATOM 2300 O O . SER A 1 296 ? -20.023 44.934 36.300 1.00 52.22 296 SER A O 1
ATOM 2302 N N . SER A 1 297 ? -21.909 44.851 35.068 1.00 55.62 297 SER A N 1
ATOM 2303 C CA . SER A 1 297 ? -21.793 46.169 34.467 1.00 55.62 297 SER A CA 1
ATOM 2304 C C . SER A 1 297 ? -22.078 47.182 35.574 1.00 55.62 297 SER A C 1
ATOM 2306 O O . SER A 1 297 ? -23.231 47.393 35.943 1.00 55.62 297 SER A O 1
ATOM 2308 N N . SER A 1 298 ? -21.024 47.719 36.178 1.00 61.53 298 SER A N 1
ATOM 2309 C CA . SER A 1 298 ? -21.109 49.005 36.854 1.00 61.53 298 SER A CA 1
ATOM 2310 C C . SER A 1 298 ? -21.140 50.075 35.773 1.00 61.53 298 SER A C 1
ATOM 2312 O O . SER A 1 298 ? -20.278 50.070 34.892 1.00 61.53 298 SER A O 1
ATOM 2314 N N . ASP A 1 299 ? -22.167 50.909 35.848 1.00 63.94 299 ASP A N 1
ATOM 2315 C CA . ASP A 1 299 ? -22.409 52.078 35.015 1.00 63.94 299 ASP A CA 1
ATOM 2316 C C . ASP A 1 299 ? -21.180 52.993 34.898 1.00 63.94 299 ASP A C 1
ATOM 2318 O O . ASP A 1 299 ? -20.473 53.208 35.884 1.00 63.94 299 ASP A O 1
ATOM 2322 N N . ASP A 1 300 ? -20.991 53.530 33.692 1.00 56.00 300 ASP A N 1
ATOM 2323 C CA . ASP A 1 300 ? -20.745 54.951 33.411 1.00 56.00 300 ASP A CA 1
ATOM 2324 C C . ASP A 1 300 ? -21.411 55.294 32.064 1.00 56.00 300 ASP A C 1
ATOM 2326 O O . ASP A 1 300 ? -21.256 54.497 31.103 1.00 56.00 300 ASP A O 1
#

pLDDT: mean 88.58, std 13.39, range [44.81, 98.56]

Foldseek 3Di:
DVVVVVVVCVVVVVVVVVLCVVQVVLLVLLCCCLVDPDDDDPVSLVVSLVVLVVVLVPDDCPDLRNLLSVLSSCVSVVHDLVVSLVSSPDCVVPPDALSCLLSVLSSHDQDLSNQVSLLNVLPDPDADDPVSLVSLVVSLVVCVVVVVLPRTNLSSLVSSCVRVVDPVSLLSNLVSCLVVVVLVVSLVSLVVNLVSCVVVVHQCLVSLLSSLVSCVSNPVPPVSLVSLVSSVVSPDLSSLQVVLVVCLVVVVLVSVLVSLVVQVPDPDRDPSSVVSNVSSPDDPPPPPPPPPPPPPPDDD

Secondary structure (DSSP, 8-state):
-HHHHHHHHHHHHHHHHHHHHHHHHHHHHHHHHHH-SS---HHHHHHHHHHHHHHHHTS-TTSHHHHHHHHHHHHHTT--HHHHHHHH----S----HHHHHHHHHTS-TTHHHHHHHHHHHT-SSPPPHHHHHHHHHHHHHHHHTT-IIIIIHHHHHHHHHHH--HHHHHHHHHHHHHTT-HHHHHHHHHHHHHHHHHTT---HHHHHHHHHHHHHTT-HHHHHHHHHHHHHTT-HHHHHHHHHHHHHTT-HHHHHHHHHHHHTSSS--HHHHHHHHHHHSPPPP--------------